Protein AF-A0A644ZKX1-F1 (afdb_monomer)

Secondary structure (DSSP, 8-state):
-TTHHHHHHHHHHHHHHTSTT--HHHHHHHHHHHTHHHHHTTGGGHHHHHHHHHHHHHHHT--HHHHHHHHHHHHHHHHHHHHSTTS---HHHHHHHHHHHHHHHHHHHHHHHHHHHHHHHHHHHHHHHHHTTSTTGGGSTTGGGSSSHHHHHHHHHHHHHHHHHHHHHHHHHHH---GGGGGGSHHHHHHHHHT---B-HHHHHHIIIIITTT--TT-PPPHHHHHHHHHHHHTT-SB-TTTTHHHHHHHHHHHHHH-TTHHHHHH---PPP---PPPP-GGG-TT-

Foldseek 3Di:
DVVCLLVVLVVVLVVLCPPPPDDPVNSVCCCVVQVSVQSVVVLSCVLVVLVVLLVLCVLLLPPPLSNVLSVVLNVLLQVQLVVHNNSGHDPVVSVVVSVVSCVVSVVVSVVLVVLVVLLVVLLVLLLLLLLLLAPCQCVDPPLVVDPHSVVVSVVSNQCSLVVNVVSQVVCCVPVVDHNLNSCVDPSNVSCLVSLQDFFFLVSVCLSVPQRVVQSHHPGGRDPVSSVVSNCCVVQQATTAQSNCSSVVSSLVVVCVVPNHCPCCVVPNDRDGDDGPHDHDDPVPRPRD

Structure (mmCIF, N/CA/C/O backbone):
data_AF-A0A644ZKX1-F1
#
_entry.id   AF-A0A644ZKX1-F1
#
loop_
_atom_site.group_PDB
_atom_site.id
_atom_site.type_symbol
_atom_site.label_atom_id
_atom_site.label_alt_id
_ato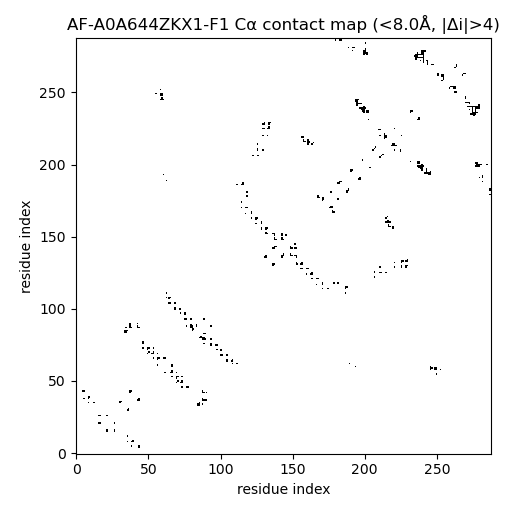m_site.label_comp_id
_atom_site.label_asym_id
_atom_site.label_entity_id
_atom_site.label_seq_id
_atom_site.pdbx_PDB_ins_code
_atom_site.Cartn_x
_atom_site.Cartn_y
_atom_site.Cartn_z
_atom_site.occupancy
_atom_site.B_iso_or_equiv
_atom_site.auth_seq_id
_atom_site.auth_comp_id
_atom_site.auth_asym_id
_atom_site.auth_atom_id
_atom_site.pdbx_PDB_model_num
ATOM 1 N N . MET A 1 1 ? 26.074 14.955 -20.996 1.00 44.84 1 MET A N 1
ATOM 2 C CA . MET A 1 1 ? 25.834 13.501 -21.090 1.00 44.84 1 MET A CA 1
ATOM 3 C C . MET A 1 1 ? 24.484 13.105 -21.693 1.00 44.84 1 MET A C 1
ATOM 5 O O . MET A 1 1 ? 24.501 12.260 -22.568 1.00 44.84 1 MET A O 1
ATOM 9 N N . LYS A 1 2 ? 23.317 13.672 -21.326 1.00 46.69 2 LYS A N 1
ATOM 10 C CA . LYS A 1 2 ? 22.022 13.255 -21.937 1.00 46.69 2 LYS A CA 1
ATOM 11 C C . LYS A 1 2 ? 21.790 13.731 -23.379 1.00 46.69 2 LYS A C 1
ATOM 13 O O . LYS A 1 2 ? 21.049 13.098 -24.117 1.00 46.69 2 LYS A O 1
ATOM 18 N N . THR A 1 3 ? 22.427 14.825 -23.783 1.00 52.50 3 THR A N 1
ATOM 19 C CA . THR A 1 3 ? 22.269 15.397 -25.127 1.00 52.50 3 THR A CA 1
ATOM 20 C C . THR A 1 3 ? 23.057 14.622 -26.186 1.00 52.50 3 THR A C 1
ATOM 22 O O . THR A 1 3 ? 22.621 14.555 -27.322 1.00 52.50 3 THR A O 1
ATOM 25 N N . GLU A 1 4 ? 24.169 13.976 -25.824 1.00 53.44 4 GLU A N 1
ATOM 26 C CA . GLU A 1 4 ? 25.073 13.304 -26.779 1.00 53.44 4 GLU A CA 1
ATOM 27 C C . GLU A 1 4 ? 24.433 12.093 -27.477 1.00 53.44 4 GLU A C 1
ATOM 29 O O . GLU A 1 4 ? 24.723 11.842 -28.643 1.00 53.44 4 GLU A O 1
ATOM 34 N N . TRP A 1 5 ? 23.513 11.393 -26.804 1.00 53.38 5 TRP A N 1
ATOM 35 C CA . TRP A 1 5 ? 22.793 10.231 -27.349 1.00 53.38 5 TRP A CA 1
ATOM 36 C C . TRP A 1 5 ? 21.754 10.606 -28.410 1.00 53.38 5 TRP A C 1
ATOM 38 O O . TRP A 1 5 ? 21.376 9.766 -29.216 1.00 53.38 5 TRP A O 1
ATOM 48 N N . LEU A 1 6 ? 21.303 11.863 -28.413 1.00 60.28 6 LEU A N 1
ATOM 49 C CA . LEU A 1 6 ? 20.431 12.417 -29.449 1.00 60.28 6 LEU A CA 1
ATOM 50 C C . LEU A 1 6 ? 21.247 13.176 -30.498 1.00 60.28 6 LEU A C 1
ATOM 52 O O . LEU A 1 6 ? 20.967 13.072 -31.684 1.00 60.28 6 LEU A O 1
ATOM 56 N N . VAL A 1 7 ? 22.281 13.905 -30.071 1.00 69.88 7 VAL A N 1
ATOM 57 C CA . VAL A 1 7 ? 23.109 14.747 -30.942 1.00 69.88 7 VAL A CA 1
ATOM 58 C C . VAL A 1 7 ? 23.897 13.910 -31.941 1.00 69.88 7 VAL A C 1
ATOM 60 O O . VAL A 1 7 ? 23.808 14.186 -33.129 1.00 69.88 7 VAL A O 1
ATOM 63 N N . LYS A 1 8 ? 24.591 12.852 -31.506 1.00 73.19 8 LYS A N 1
ATOM 64 C CA . LYS A 1 8 ? 25.435 12.060 -32.411 1.00 73.19 8 LYS A CA 1
ATOM 65 C C . LYS A 1 8 ? 24.635 11.374 -33.538 1.00 73.19 8 LYS A C 1
ATOM 67 O O . LYS A 1 8 ? 25.031 11.519 -34.691 1.00 73.19 8 LYS A O 1
ATOM 72 N N . PRO A 1 9 ? 23.499 10.692 -33.278 1.00 69.94 9 PRO A N 1
ATOM 73 C CA . PRO A 1 9 ? 22.676 10.148 -34.363 1.00 69.94 9 PRO A CA 1
ATOM 74 C C . PRO A 1 9 ? 22.129 11.221 -35.314 1.00 69.94 9 PRO A C 1
ATOM 76 O O . PRO A 1 9 ? 22.036 10.987 -36.517 1.00 69.94 9 PRO A O 1
ATOM 79 N N . ILE A 1 10 ? 21.791 12.408 -34.794 1.00 73.38 10 ILE A N 1
ATOM 80 C CA . ILE A 1 10 ? 21.343 13.546 -35.611 1.00 73.38 10 ILE A CA 1
ATOM 81 C C . ILE A 1 10 ? 22.492 14.073 -36.486 1.00 73.38 10 ILE A C 1
ATOM 83 O O . ILE A 1 10 ? 22.286 14.327 -37.669 1.00 73.38 10 ILE A O 1
ATOM 87 N N . GLU A 1 11 ? 23.703 14.198 -35.945 1.00 80.00 11 GLU A N 1
ATOM 88 C CA . GLU A 1 11 ? 24.899 14.613 -36.689 1.00 80.00 11 GLU A CA 1
ATOM 89 C C . GLU A 1 11 ? 25.263 13.611 -37.794 1.00 80.00 11 GLU A C 1
ATOM 91 O O . GLU A 1 11 ? 25.539 14.015 -38.922 1.00 80.00 11 GLU A O 1
ATOM 96 N N . GLU A 1 12 ? 25.194 12.306 -37.513 1.00 77.50 12 GLU A N 1
ATOM 97 C CA . GLU A 1 12 ? 25.421 11.249 -38.509 1.00 77.50 12 GLU A CA 1
ATOM 98 C C . GLU A 1 12 ? 24.385 11.291 -39.649 1.00 77.50 12 GLU A C 1
ATOM 100 O O . GLU A 1 12 ? 24.717 11.016 -40.804 1.00 77.50 12 GLU A O 1
ATOM 105 N N . LEU A 1 13 ? 23.139 11.678 -39.356 1.00 75.56 13 LEU A N 1
ATOM 106 C CA . LEU A 1 13 ? 22.084 11.858 -40.357 1.00 75.56 13 LEU A CA 1
ATOM 107 C C . LEU A 1 13 ? 22.258 13.117 -41.201 1.00 75.56 13 LEU A C 1
ATOM 109 O O . LEU A 1 13 ? 22.012 13.072 -42.407 1.00 75.56 13 LEU A O 1
ATOM 113 N N . ILE A 1 14 ? 22.680 14.222 -40.584 1.00 81.88 14 ILE A N 1
ATOM 114 C CA . ILE A 1 14 ? 23.010 15.458 -41.301 1.00 81.88 14 ILE A CA 1
ATOM 115 C C . ILE A 1 14 ? 24.163 15.179 -42.268 1.00 81.88 14 ILE A C 1
ATOM 117 O O . ILE A 1 14 ? 24.023 15.434 -43.462 1.00 81.88 14 ILE A O 1
ATOM 121 N N . ALA A 1 15 ? 25.239 14.548 -41.789 1.00 85.88 15 ALA A N 1
ATOM 122 C CA . ALA A 1 15 ? 26.380 14.177 -42.620 1.00 85.88 15 ALA A CA 1
ATOM 123 C C . ALA A 1 15 ? 25.978 13.255 -43.784 1.00 85.88 15 ALA A C 1
ATOM 125 O O . ALA A 1 15 ? 26.419 13.458 -44.914 1.00 85.88 15 ALA A O 1
ATOM 126 N N . LEU A 1 16 ? 25.092 12.280 -43.538 1.00 84.31 16 LEU A N 1
ATOM 127 C CA . LEU A 1 16 ? 24.548 11.418 -44.590 1.00 84.31 16 LEU A CA 1
ATOM 128 C C . LEU A 1 16 ? 23.745 12.220 -45.631 1.00 84.31 16 LEU A C 1
ATOM 130 O O . LEU A 1 16 ? 23.841 11.953 -46.827 1.00 84.31 16 LEU A O 1
ATOM 134 N N . GLY A 1 17 ? 22.945 13.195 -45.196 1.00 82.06 17 GLY A N 1
ATOM 135 C CA . GLY A 1 17 ? 22.161 14.058 -46.084 1.00 82.06 17 GLY A CA 1
ATOM 136 C C . GLY A 1 17 ? 23.017 14.991 -46.948 1.00 82.06 17 GLY A C 1
ATOM 137 O O . GLY A 1 17 ? 22.601 15.353 -48.048 1.00 82.06 17 GLY A O 1
ATOM 138 N N . GLU A 1 18 ? 24.212 15.341 -46.472 1.00 88.81 18 GLU A N 1
ATOM 139 C CA . GLU A 1 18 ? 25.176 16.215 -47.150 1.00 88.81 18 GLU A CA 1
ATOM 140 C C . GLU A 1 18 ? 26.094 15.474 -48.142 1.00 88.81 18 GLU A C 1
ATOM 142 O O . GLU A 1 18 ? 26.843 16.115 -48.885 1.00 88.81 18 GLU A O 1
ATOM 147 N N . GLU A 1 19 ? 26.033 14.136 -48.211 1.00 90.56 19 GLU A N 1
ATOM 148 C CA . GLU A 1 19 ? 26.846 13.360 -49.152 1.00 90.56 19 GLU A CA 1
ATOM 149 C C . GLU A 1 19 ? 26.573 13.767 -50.622 1.00 90.56 19 GLU A C 1
ATOM 151 O O . GLU A 1 19 ? 25.419 13.798 -51.072 1.00 90.56 19 GLU A O 1
ATOM 156 N N . PRO A 1 20 ? 27.616 14.027 -51.437 1.00 86.44 20 PRO A N 1
ATOM 157 C CA . PRO A 1 20 ? 27.443 14.391 -52.840 1.00 86.44 20 PRO A CA 1
ATOM 158 C C . PRO A 1 20 ? 26.654 13.338 -53.632 1.00 86.44 20 PRO A C 1
ATOM 160 O O . PRO A 1 20 ? 27.016 12.162 -53.688 1.00 86.44 20 PRO A O 1
ATOM 163 N N . GLY A 1 21 ? 25.575 13.769 -54.290 1.00 86.88 21 GLY A N 1
ATOM 164 C CA . GLY A 1 21 ? 24.698 12.878 -55.058 1.00 86.88 21 GLY A CA 1
ATOM 165 C C . GLY A 1 21 ? 23.686 12.098 -54.209 1.00 86.88 21 GLY A C 1
ATOM 166 O O . GLY A 1 21 ? 23.063 11.154 -54.713 1.00 86.88 21 GLY A O 1
ATOM 167 N N . MET A 1 22 ? 23.503 12.472 -52.939 1.00 89.81 22 MET A N 1
ATOM 168 C CA . MET A 1 22 ? 22.408 11.974 -52.117 1.00 89.81 22 MET A CA 1
ATOM 169 C C . MET A 1 22 ? 21.063 12.477 -52.662 1.00 89.81 22 MET A C 1
ATOM 171 O O . MET A 1 22 ? 20.866 13.662 -52.919 1.00 89.81 22 MET A O 1
ATOM 175 N N . THR A 1 23 ? 20.124 11.554 -52.869 1.00 89.44 23 THR A N 1
ATOM 176 C CA . THR A 1 23 ? 18.742 11.860 -53.276 1.00 89.44 23 THR A CA 1
ATOM 177 C C . THR A 1 23 ? 17.798 11.428 -52.170 1.00 89.44 23 THR A C 1
ATOM 179 O O . THR A 1 23 ? 18.109 10.484 -51.448 1.00 89.44 23 THR A O 1
ATOM 182 N N . LEU A 1 24 ? 16.625 12.054 -52.053 1.00 83.94 24 LEU A N 1
ATOM 183 C CA . LEU A 1 24 ? 15.666 11.712 -50.997 1.00 83.94 24 LEU A CA 1
ATOM 184 C C . LEU A 1 24 ? 15.316 10.205 -50.948 1.00 83.94 24 LEU A C 1
ATOM 186 O O . LEU A 1 24 ? 15.386 9.637 -49.861 1.00 83.94 24 LEU A O 1
ATOM 190 N N . PRO A 1 25 ? 15.034 9.501 -52.066 1.00 88.88 25 PRO A N 1
ATOM 191 C CA . PRO A 1 25 ? 14.776 8.060 -52.015 1.00 88.88 25 PRO A CA 1
ATOM 192 C C . PRO A 1 25 ? 15.980 7.241 -51.537 1.00 88.88 25 PRO A C 1
ATOM 194 O O . PRO A 1 25 ? 15.812 6.284 -50.788 1.00 88.88 25 PRO A O 1
ATOM 197 N N . ARG A 1 26 ? 17.203 7.617 -51.938 1.00 85.94 26 ARG A N 1
ATOM 198 C CA . ARG A 1 26 ? 18.437 6.947 -51.500 1.00 85.94 26 ARG A CA 1
ATOM 199 C C . ARG A 1 26 ? 18.724 7.220 -50.024 1.00 85.94 26 ARG A C 1
ATOM 201 O O . ARG A 1 26 ? 19.098 6.298 -49.312 1.00 85.94 26 ARG A O 1
ATOM 208 N N . PHE A 1 27 ? 18.493 8.448 -49.574 1.00 84.88 27 PHE A N 1
ATOM 209 C CA . PHE A 1 27 ? 18.623 8.872 -48.185 1.00 84.88 27 PHE A CA 1
ATOM 210 C C . PHE A 1 27 ? 17.659 8.103 -47.281 1.00 84.88 27 PHE A C 1
ATOM 212 O O . PHE A 1 27 ? 18.094 7.495 -46.311 1.00 84.88 27 PHE A O 1
ATOM 219 N N . LEU A 1 28 ? 16.371 8.052 -47.637 1.00 83.56 28 LEU A N 1
ATOM 220 C CA . LEU A 1 28 ? 15.358 7.301 -46.890 1.00 83.56 28 LEU A CA 1
ATOM 221 C C . LEU A 1 28 ? 15.644 5.798 -46.901 1.00 83.56 28 LEU A C 1
ATOM 223 O O . LEU A 1 28 ? 15.563 5.157 -45.859 1.00 83.56 28 LEU A O 1
ATOM 227 N N . ARG A 1 29 ? 16.035 5.235 -48.052 1.00 82.69 29 ARG A N 1
ATOM 228 C CA . ARG A 1 29 ? 16.406 3.820 -48.143 1.00 82.69 29 ARG A CA 1
ATOM 229 C C . ARG A 1 29 ? 17.583 3.499 -47.227 1.00 82.69 29 ARG A C 1
ATOM 231 O O . ARG A 1 29 ? 17.491 2.550 -46.467 1.00 82.69 29 ARG A O 1
ATOM 238 N N . ILE A 1 30 ? 18.651 4.300 -47.260 1.00 81.06 30 ILE A N 1
ATOM 239 C CA . ILE A 1 30 ? 19.821 4.096 -46.398 1.00 81.06 30 ILE A CA 1
ATOM 240 C C . ILE A 1 30 ? 19.442 4.265 -44.929 1.00 81.06 30 ILE A C 1
ATOM 242 O O . ILE A 1 30 ? 19.883 3.464 -44.117 1.00 81.06 30 ILE A O 1
ATOM 246 N N . GLN A 1 31 ? 18.616 5.254 -44.581 1.00 78.44 31 GLN A N 1
ATOM 247 C CA . GLN A 1 31 ? 18.139 5.419 -43.210 1.00 78.44 31 GLN A CA 1
ATOM 248 C C . GLN A 1 31 ? 17.379 4.196 -42.710 1.00 78.44 31 GLN A C 1
ATOM 250 O O . GLN A 1 31 ? 17.654 3.765 -41.601 1.00 78.44 31 GLN A O 1
ATOM 255 N N . ILE A 1 32 ? 16.491 3.625 -43.524 1.00 76.44 32 ILE A N 1
ATOM 256 C CA . ILE A 1 32 ? 15.683 2.448 -43.172 1.00 76.44 32 ILE A CA 1
ATOM 257 C C . ILE A 1 32 ? 16.533 1.171 -43.153 1.00 76.44 32 ILE A C 1
ATOM 259 O O . ILE A 1 32 ? 16.466 0.397 -42.206 1.00 76.44 32 ILE A O 1
ATOM 263 N N . GLU A 1 33 ? 17.352 0.943 -44.185 1.00 73.69 33 GLU A N 1
ATOM 264 C CA . GLU A 1 33 ? 18.240 -0.228 -44.291 1.00 73.69 33 GLU A CA 1
ATOM 265 C C . GLU A 1 33 ? 19.277 -0.249 -43.173 1.00 73.69 33 GLU A C 1
ATOM 267 O O . GLU A 1 33 ? 19.701 -1.315 -42.729 1.00 73.69 33 GLU A O 1
ATOM 272 N N . LYS A 1 34 ? 19.695 0.936 -42.728 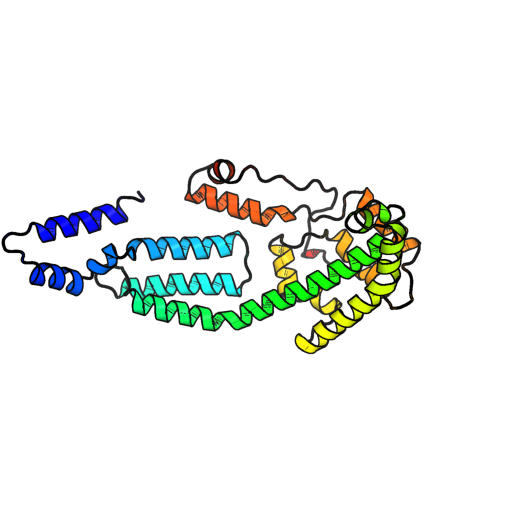1.00 68.81 34 LYS A N 1
ATOM 273 C CA . LYS A 1 34 ? 20.569 1.074 -41.578 1.00 68.81 34 LYS A CA 1
ATOM 274 C C . LYS A 1 34 ? 19.756 1.073 -40.278 1.00 68.81 34 LYS A C 1
ATOM 276 O O . LYS A 1 34 ? 20.215 0.488 -39.325 1.00 68.81 34 LYS A O 1
ATOM 281 N N . GLY A 1 35 ? 18.533 1.584 -40.208 1.00 63.56 35 GLY A N 1
ATOM 282 C CA . GLY A 1 35 ? 17.771 1.707 -38.953 1.00 63.56 35 GLY A CA 1
ATOM 283 C C . GLY A 1 35 ? 18.016 3.031 -38.216 1.00 63.56 35 GLY A C 1
ATOM 284 O O . GLY A 1 35 ? 17.710 3.164 -37.031 1.00 63.56 35 GLY A O 1
ATOM 285 N N . MET A 1 36 ? 18.577 4.028 -38.909 1.00 67.88 36 MET A N 1
ATOM 286 C CA . MET A 1 36 ? 18.794 5.385 -38.387 1.00 67.88 36 MET A CA 1
ATOM 287 C C . MET A 1 36 ? 17.470 6.144 -38.199 1.00 67.88 36 MET A C 1
ATOM 289 O O . MET A 1 36 ? 17.378 7.030 -37.350 1.00 67.88 36 MET A O 1
ATOM 293 N N . ASP A 1 37 ? 16.428 5.760 -38.941 1.00 69.31 37 ASP A N 1
ATOM 294 C CA . ASP A 1 37 ? 15.056 6.240 -38.754 1.00 69.31 37 ASP A CA 1
ATOM 295 C C . ASP A 1 37 ? 14.529 5.923 -37.342 1.00 69.31 37 ASP A C 1
ATOM 297 O O . ASP A 1 37 ? 13.837 6.740 -36.739 1.00 69.31 37 ASP A O 1
ATOM 301 N N . LYS A 1 38 ? 14.933 4.790 -36.752 1.00 65.19 38 LYS A N 1
ATOM 302 C CA . LYS A 1 38 ? 14.510 4.378 -35.400 1.00 65.19 38 LYS A CA 1
ATOM 303 C C . LYS A 1 38 ? 15.196 5.151 -34.284 1.00 65.19 38 LYS A C 1
ATOM 305 O O . LYS A 1 38 ? 14.565 5.461 -33.275 1.00 65.19 38 LYS A O 1
ATOM 310 N N . ALA A 1 39 ? 16.455 5.544 -34.469 1.00 61.31 39 ALA A N 1
ATOM 311 C CA . ALA A 1 39 ? 17.114 6.468 -33.546 1.00 61.31 39 ALA A CA 1
ATOM 312 C C . ALA A 1 39 ? 16.385 7.830 -33.496 1.00 61.31 39 ALA A C 1
ATOM 314 O O . ALA A 1 39 ? 16.265 8.425 -32.425 1.00 61.31 39 ALA A O 1
ATOM 315 N N . MET A 1 40 ? 15.829 8.276 -34.631 1.00 63.81 40 MET A N 1
ATOM 316 C CA . MET A 1 40 ? 15.058 9.521 -34.750 1.00 63.81 40 MET A CA 1
ATOM 317 C C . MET A 1 40 ? 13.637 9.452 -34.175 1.00 63.81 40 MET A C 1
ATOM 319 O O . MET A 1 40 ? 13.099 10.483 -33.779 1.00 63.81 40 MET A O 1
ATOM 323 N N . GLU A 1 41 ? 13.035 8.264 -34.072 1.00 65.81 41 GLU A N 1
ATOM 324 C CA . GLU A 1 41 ? 11.724 8.058 -33.425 1.00 65.81 41 GLU A CA 1
ATOM 325 C C . GLU A 1 41 ? 11.769 8.257 -31.894 1.00 65.81 41 GLU A C 1
ATOM 327 O O . GLU A 1 41 ? 10.740 8.197 -31.223 1.00 65.81 41 GLU A O 1
ATOM 332 N N . GLY A 1 42 ? 12.952 8.504 -31.318 1.00 61.91 42 GLY A N 1
ATOM 333 C CA . GLY A 1 42 ? 13.152 8.583 -29.871 1.00 61.91 42 GLY A CA 1
ATOM 334 C C . GLY A 1 42 ? 13.363 7.217 -29.216 1.00 61.91 42 GLY A C 1
ATOM 335 O O . GLY A 1 42 ? 13.521 7.138 -27.998 1.00 61.91 42 GLY A O 1
ATOM 336 N N . SER A 1 43 ? 13.453 6.137 -29.997 1.00 64.25 43 SER A N 1
ATOM 337 C CA . SER A 1 43 ? 13.699 4.784 -29.480 1.00 64.25 43 SER A CA 1
ATOM 338 C C . SER A 1 43 ? 15.043 4.660 -28.747 1.00 64.25 43 SER A C 1
ATOM 340 O O . SER A 1 43 ? 15.183 3.831 -27.850 1.00 64.25 43 SER A O 1
ATOM 342 N N . ALA A 1 44 ? 15.996 5.559 -29.022 1.00 62.03 44 ALA A N 1
ATOM 343 C CA . ALA A 1 44 ? 17.259 5.667 -28.290 1.00 62.03 44 ALA A CA 1
ATOM 344 C C . ALA A 1 44 ? 17.088 6.019 -26.793 1.00 62.03 44 ALA A C 1
ATOM 346 O O . ALA A 1 44 ? 17.923 5.629 -25.981 1.00 62.03 44 ALA A O 1
ATOM 347 N N . VAL A 1 45 ? 16.007 6.713 -26.400 1.00 71.69 45 VAL A N 1
ATOM 348 C CA . VAL A 1 45 ? 15.719 7.050 -24.986 1.00 71.69 45 VAL A CA 1
ATOM 349 C C . VAL A 1 45 ? 14.724 6.089 -24.323 1.00 71.69 45 VAL A C 1
ATOM 351 O O . VAL A 1 45 ? 14.440 6.204 -23.126 1.00 71.69 45 VAL A O 1
ATOM 354 N N . VAL A 1 46 ? 14.193 5.121 -25.077 1.00 82.06 46 VAL A N 1
ATOM 355 C CA . VAL A 1 46 ? 13.225 4.139 -24.563 1.00 82.06 46 VAL A CA 1
ATOM 356 C C . VAL A 1 46 ? 13.879 3.222 -23.538 1.00 82.06 46 VAL A C 1
ATOM 358 O O . VAL A 1 46 ? 13.279 2.982 -22.492 1.00 82.06 46 VAL A O 1
ATOM 361 N N . ARG A 1 47 ? 15.130 2.796 -23.759 1.00 87.69 47 ARG A N 1
ATOM 362 C CA . ARG A 1 47 ? 15.879 2.005 -22.772 1.00 87.69 47 ARG A CA 1
ATOM 363 C C . ARG A 1 47 ? 15.970 2.712 -21.423 1.00 87.69 47 ARG A C 1
ATOM 365 O O . ARG A 1 47 ? 15.642 2.128 -20.397 1.00 87.69 47 ARG A O 1
ATOM 372 N N . ASP A 1 48 ? 16.380 3.979 -21.434 1.00 86.12 48 ASP A N 1
ATOM 373 C CA . ASP A 1 48 ? 16.510 4.802 -20.228 1.00 86.12 48 ASP A CA 1
ATOM 374 C C . ASP A 1 48 ? 15.173 4.980 -19.505 1.00 86.12 48 ASP A C 1
ATOM 376 O O . ASP A 1 48 ? 15.140 5.054 -18.276 1.00 86.12 48 ASP A O 1
ATOM 380 N N . SER A 1 49 ? 14.078 5.043 -20.263 1.00 88.62 49 SER A N 1
ATOM 381 C CA . SER A 1 49 ? 12.721 5.136 -19.724 1.00 88.62 49 SER A CA 1
ATOM 382 C C . SER A 1 49 ? 12.271 3.819 -19.087 1.00 88.62 49 SER A C 1
ATOM 384 O O . SER A 1 49 ? 11.688 3.840 -18.005 1.00 88.62 49 SER A O 1
ATOM 386 N N . LEU A 1 50 ? 12.578 2.677 -19.712 1.00 93.50 50 LEU A N 1
ATOM 387 C CA . LEU A 1 50 ? 12.309 1.344 -19.165 1.00 93.50 50 LEU A CA 1
ATOM 388 C C . LEU A 1 50 ? 13.144 1.071 -17.910 1.00 93.50 50 LEU A C 1
ATOM 390 O O . LEU A 1 50 ? 12.604 0.613 -16.908 1.00 93.50 50 LEU A O 1
ATOM 394 N N . ASP A 1 51 ? 14.430 1.427 -17.924 1.00 94.50 51 ASP A N 1
ATOM 395 C CA . ASP A 1 51 ? 15.287 1.356 -16.740 1.00 94.50 51 ASP A CA 1
ATOM 396 C C . ASP A 1 51 ? 14.751 2.257 -15.625 1.00 94.50 51 ASP A C 1
ATOM 398 O O . ASP A 1 51 ? 14.590 1.810 -14.493 1.00 94.50 51 ASP A O 1
ATOM 402 N N . PHE A 1 52 ? 14.383 3.503 -15.934 1.00 92.50 52 PHE A N 1
ATOM 403 C CA . PHE A 1 52 ? 13.766 4.381 -14.944 1.00 92.50 52 PHE A CA 1
ATOM 404 C C . PHE A 1 52 ? 12.467 3.792 -14.372 1.00 92.50 52 PHE A C 1
ATOM 406 O O . PHE A 1 52 ? 12.268 3.853 -13.160 1.00 92.50 52 PHE A O 1
ATOM 413 N N . SER A 1 53 ? 11.610 3.196 -15.211 1.00 95.44 53 SER A N 1
ATOM 414 C CA . SER A 1 53 ? 10.386 2.511 -14.772 1.00 95.44 53 SER A CA 1
ATOM 415 C C . SER A 1 53 ? 10.702 1.357 -13.821 1.00 95.44 53 SER A C 1
ATOM 417 O O . SER A 1 53 ? 10.160 1.309 -12.716 1.00 95.44 53 SER A O 1
ATOM 419 N N . TYR A 1 54 ? 11.622 0.467 -14.200 1.00 97.81 54 TYR A N 1
ATOM 420 C CA . TYR A 1 54 ? 12.037 -0.666 -13.374 1.00 97.81 54 TYR A CA 1
ATOM 421 C C . TYR A 1 54 ? 12.594 -0.209 -12.021 1.00 97.81 54 TYR A C 1
ATOM 423 O O . TYR A 1 54 ? 12.134 -0.659 -10.971 1.00 97.81 54 TYR A O 1
ATOM 431 N N . GLN A 1 55 ? 13.525 0.744 -12.030 1.00 96.81 55 GLN A N 1
ATOM 432 C CA . GLN A 1 55 ? 14.128 1.270 -10.808 1.00 96.81 55 GLN A CA 1
ATOM 433 C C . GLN A 1 55 ? 13.104 1.991 -9.922 1.00 96.81 55 GLN A C 1
ATOM 435 O O . GLN A 1 55 ? 13.160 1.881 -8.699 1.00 96.81 55 GLN A O 1
ATOM 440 N N . ASN A 1 56 ? 12.134 2.691 -10.516 1.00 94.75 56 ASN A N 1
ATOM 441 C CA . ASN A 1 56 ? 11.025 3.290 -9.779 1.00 94.75 56 ASN A CA 1
ATOM 442 C C . ASN A 1 56 ? 10.201 2.233 -9.035 1.00 94.75 56 ASN A C 1
ATOM 444 O O . ASN A 1 56 ? 9.998 2.362 -7.828 1.00 94.75 56 ASN A O 1
ATOM 448 N N . HIS A 1 57 ? 9.791 1.165 -9.722 1.00 97.00 57 HIS A N 1
ATOM 449 C CA . HIS A 1 57 ? 9.043 0.069 -9.101 1.00 97.00 57 HIS A CA 1
ATOM 450 C C . HIS A 1 57 ? 9.859 -0.621 -8.001 1.00 97.00 57 HIS A C 1
ATOM 452 O O . HIS A 1 57 ? 9.336 -0.878 -6.915 1.00 97.00 57 HIS A O 1
ATOM 458 N N . LEU A 1 58 ? 11.152 -0.853 -8.245 1.00 96.69 58 LEU A N 1
ATOM 459 C CA . LEU A 1 58 ? 12.062 -1.481 -7.292 1.00 96.69 58 LEU A CA 1
ATOM 460 C C . LEU A 1 58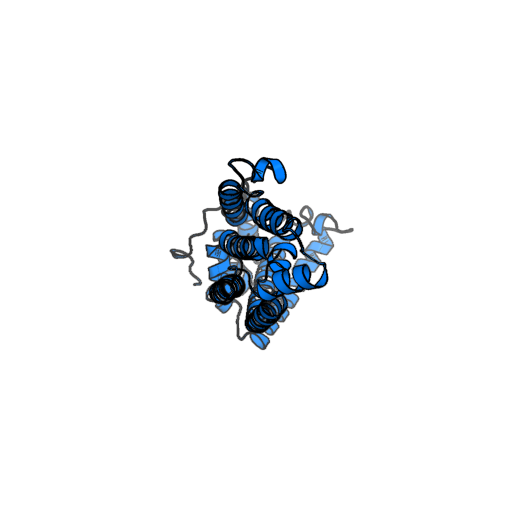 ? 12.250 -0.641 -6.019 1.00 96.69 58 LEU A C 1
ATOM 462 O O . LEU A 1 58 ? 12.103 -1.159 -4.915 1.00 96.69 58 LEU A O 1
ATOM 466 N N . HIS A 1 59 ? 12.557 0.653 -6.149 1.00 95.94 59 HIS A N 1
ATOM 467 C CA . HIS A 1 59 ? 12.883 1.507 -5.001 1.00 95.94 59 HIS A CA 1
ATOM 468 C C . HIS A 1 59 ? 11.664 1.933 -4.190 1.00 95.94 59 HIS A C 1
ATOM 470 O O . HIS A 1 59 ? 11.750 2.026 -2.960 1.00 95.94 59 HIS A O 1
ATOM 476 N N . LEU A 1 60 ? 10.525 2.151 -4.850 1.00 94.75 60 LEU A N 1
ATOM 477 C CA . LEU A 1 60 ? 9.269 2.336 -4.136 1.00 94.75 60 LEU A CA 1
ATOM 478 C C . LEU A 1 60 ? 8.828 1.018 -3.482 1.00 94.75 60 LEU A C 1
ATOM 480 O O . LEU A 1 60 ? 8.214 1.056 -2.424 1.00 94.75 60 LEU A O 1
ATOM 484 N N . GLY A 1 61 ? 9.214 -0.147 -4.000 1.00 95.19 61 GLY A N 1
ATOM 485 C CA . GLY A 1 61 ? 8.833 -1.439 -3.423 1.00 95.19 61 GLY A CA 1
ATOM 486 C C . GLY A 1 61 ? 7.430 -1.866 -3.850 1.00 95.19 61 GLY A C 1
ATOM 487 O O . GLY A 1 61 ? 6.665 -2.385 -3.037 1.00 95.19 61 GLY A O 1
ATOM 488 N N . TYR A 1 62 ? 7.093 -1.626 -5.122 1.00 96.12 62 TYR A N 1
ATOM 489 C CA . TYR A 1 62 ? 5.868 -2.124 -5.759 1.00 96.12 62 TYR A CA 1
ATOM 490 C C . TYR A 1 62 ? 5.771 -3.646 -5.602 1.00 96.12 62 TYR A C 1
ATOM 492 O O . TYR A 1 62 ? 6.737 -4.297 -5.201 1.00 96.12 62 TYR A O 1
ATOM 500 N N . ASN A 1 63 ? 4.613 -4.242 -5.892 1.00 96.44 63 ASN A N 1
ATOM 501 C CA . ASN A 1 63 ? 4.483 -5.682 -5.693 1.00 96.44 63 ASN A CA 1
ATOM 502 C C . ASN A 1 63 ? 5.494 -6.475 -6.559 1.00 96.44 63 ASN A C 1
ATOM 504 O O . ASN A 1 63 ? 5.931 -5.985 -7.610 1.00 96.44 63 ASN A O 1
ATOM 508 N N . PRO A 1 64 ? 5.882 -7.699 -6.146 1.00 97.81 64 PRO A N 1
ATOM 509 C CA . PRO A 1 64 ? 6.921 -8.466 -6.836 1.00 97.81 64 PRO A CA 1
ATOM 510 C C . PRO A 1 64 ? 6.630 -8.700 -8.323 1.00 97.81 64 PRO A C 1
ATOM 512 O O . PRO A 1 64 ? 7.549 -8.708 -9.139 1.00 97.81 64 PRO A O 1
ATOM 515 N N . HIS A 1 65 ? 5.353 -8.852 -8.683 1.00 98.44 65 HIS A N 1
ATOM 516 C CA . HIS A 1 65 ? 4.923 -9.080 -10.060 1.00 98.44 65 HIS A CA 1
ATOM 517 C C . HIS A 1 65 ? 5.119 -7.836 -10.933 1.00 98.44 65 HIS A C 1
ATOM 519 O O . HIS A 1 65 ? 5.592 -7.957 -12.058 1.00 98.44 65 HIS A O 1
ATOM 525 N N . GLN A 1 66 ? 4.837 -6.638 -10.414 1.00 98.25 66 GLN A N 1
ATOM 526 C CA . GLN A 1 66 ? 5.117 -5.378 -11.108 1.00 98.25 66 GLN A CA 1
ATOM 527 C C . GLN A 1 66 ? 6.621 -5.165 -11.308 1.00 98.25 66 GLN A C 1
ATOM 529 O O . GLN A 1 66 ? 7.043 -4.779 -12.396 1.00 98.25 66 GLN A O 1
ATOM 534 N N . ILE A 1 67 ? 7.437 -5.450 -10.288 1.00 98.31 67 ILE A N 1
ATOM 535 C CA . ILE A 1 67 ? 8.900 -5.331 -10.386 1.00 98.31 67 ILE A CA 1
ATOM 536 C C . ILE A 1 67 ? 9.440 -6.269 -11.473 1.00 98.31 67 ILE A C 1
ATOM 538 O O . ILE A 1 67 ? 10.200 -5.832 -12.339 1.00 98.31 67 ILE A O 1
ATOM 542 N N . GLU A 1 68 ? 9.023 -7.537 -11.463 1.00 98.56 68 GLU A N 1
ATOM 543 C CA . GLU A 1 68 ? 9.471 -8.521 -12.453 1.00 98.56 68 GLU A CA 1
ATOM 544 C C . GLU A 1 68 ? 8.966 -8.190 -13.865 1.00 98.56 68 GLU A C 1
ATOM 546 O O . GLU A 1 68 ? 9.712 -8.324 -14.834 1.00 98.56 68 GLU A O 1
ATOM 551 N N . ARG A 1 69 ? 7.738 -7.677 -14.000 1.00 98.56 69 ARG A N 1
ATOM 552 C CA . ARG A 1 69 ? 7.193 -7.210 -15.281 1.00 98.56 69 ARG A CA 1
ATOM 553 C C . ARG A 1 69 ? 8.064 -6.118 -15.900 1.00 98.56 69 ARG A C 1
ATOM 555 O O . ARG A 1 69 ? 8.443 -6.221 -17.066 1.00 98.56 69 ARG A O 1
ATOM 562 N N . GLU A 1 70 ? 8.403 -5.080 -15.136 1.00 98.38 70 GLU A N 1
ATOM 563 C CA . GLU A 1 70 ? 9.234 -3.979 -15.642 1.00 98.38 70 GLU A CA 1
ATOM 564 C C . GLU A 1 70 ? 10.664 -4.430 -15.952 1.00 98.38 70 GLU A C 1
ATOM 566 O O . GLU A 1 70 ? 11.235 -4.025 -16.966 1.00 98.38 70 GLU A O 1
ATOM 571 N N . LYS A 1 71 ? 11.216 -5.335 -15.137 1.00 98.50 71 LYS A N 1
ATOM 572 C CA . LYS A 1 71 ? 12.508 -5.966 -15.408 1.00 98.50 71 LYS A CA 1
ATOM 573 C C . LYS A 1 71 ? 12.494 -6.727 -16.736 1.00 98.50 71 LYS A C 1
ATOM 575 O O . LYS A 1 71 ? 13.364 -6.496 -17.573 1.00 98.50 71 LYS A O 1
ATOM 580 N N . ARG A 1 72 ? 11.481 -7.565 -16.980 1.00 98.50 72 ARG A N 1
ATOM 581 C CA . ARG A 1 72 ? 11.364 -8.337 -18.228 1.00 98.50 72 ARG A CA 1
ATOM 582 C C . ARG A 1 72 ? 11.176 -7.453 -19.453 1.00 98.50 72 ARG A C 1
ATOM 584 O O . ARG A 1 72 ? 11.690 -7.789 -20.515 1.00 98.50 72 ARG A O 1
ATOM 591 N N . LYS A 1 73 ? 10.497 -6.309 -19.331 1.00 97.81 73 LYS A N 1
ATOM 592 C CA . LYS A 1 73 ? 10.422 -5.327 -20.426 1.00 97.81 73 LYS A CA 1
ATOM 593 C C . LYS A 1 73 ? 11.792 -4.737 -20.761 1.00 97.81 73 LYS A C 1
ATOM 595 O O . LYS A 1 73 ? 12.116 -4.609 -21.939 1.00 97.81 73 LYS A O 1
ATOM 600 N N . LEU A 1 74 ? 12.591 -4.396 -19.748 1.00 96.69 74 LEU A N 1
ATOM 601 C CA . LEU A 1 74 ? 13.953 -3.896 -19.944 1.00 96.69 74 LEU A CA 1
ATOM 602 C C . LEU A 1 74 ? 14.862 -4.965 -20.574 1.00 96.69 74 LEU A C 1
ATOM 604 O O . LEU A 1 74 ? 15.557 -4.682 -21.544 1.00 96.69 74 LEU A O 1
ATOM 608 N N . GLU A 1 75 ? 14.808 -6.203 -20.084 1.00 96.81 75 GLU A N 1
ATOM 609 C CA . GLU A 1 75 ? 15.567 -7.328 -20.651 1.00 96.81 75 GLU A CA 1
ATOM 610 C C . GLU A 1 75 ? 15.142 -7.650 -22.091 1.00 96.81 75 GLU A C 1
ATOM 612 O O . GLU A 1 75 ? 15.977 -7.978 -22.938 1.00 96.81 75 GLU A O 1
ATOM 617 N N . TYR A 1 76 ? 13.847 -7.527 -22.393 1.00 96.25 76 TYR A N 1
ATOM 618 C CA . TYR A 1 76 ? 13.330 -7.715 -23.743 1.00 96.25 76 TYR A CA 1
ATOM 619 C C . TYR A 1 76 ? 13.829 -6.624 -24.695 1.00 96.25 76 TYR A C 1
ATOM 621 O O . TYR A 1 76 ? 14.264 -6.939 -25.803 1.00 96.25 76 TYR A O 1
ATOM 629 N N . PHE A 1 77 ? 13.858 -5.364 -24.244 1.00 93.62 77 PHE A N 1
ATOM 630 C CA . PHE A 1 77 ? 14.520 -4.289 -24.982 1.00 93.62 77 PHE A CA 1
ATOM 631 C C . PHE A 1 77 ? 15.985 -4.638 -25.259 1.00 93.62 77 PHE A C 1
ATOM 633 O O . PHE A 1 77 ? 16.408 -4.589 -26.411 1.00 93.62 77 PHE A O 1
ATOM 640 N N . ASP A 1 78 ? 16.747 -5.014 -24.227 1.00 93.19 78 ASP A N 1
ATOM 641 C CA . ASP A 1 78 ? 18.182 -5.307 -24.349 1.00 93.19 78 ASP A CA 1
ATOM 642 C C . ASP A 1 78 ? 18.448 -6.495 -25.293 1.00 93.19 78 ASP A C 1
ATOM 644 O O . ASP A 1 78 ? 19.433 -6.498 -26.034 1.00 93.19 78 ASP A O 1
ATOM 648 N N . THR A 1 79 ? 17.538 -7.472 -25.329 1.00 94.56 79 THR A N 1
ATOM 649 C CA . THR A 1 79 ? 17.593 -8.609 -26.259 1.00 94.56 79 THR A CA 1
ATOM 650 C C . THR A 1 79 ? 17.393 -8.159 -27.705 1.00 94.56 79 THR A C 1
ATOM 652 O O . THR A 1 79 ? 18.246 -8.431 -28.545 1.00 94.56 79 THR A O 1
ATOM 655 N N . LEU A 1 80 ? 16.316 -7.421 -27.997 1.00 91.31 80 LEU A N 1
ATOM 656 C CA . LEU A 1 80 ? 16.051 -6.923 -29.352 1.00 91.31 80 LEU A CA 1
ATOM 657 C C . LEU A 1 80 ? 17.128 -5.941 -29.830 1.00 91.31 80 LEU A C 1
ATOM 659 O O . LEU A 1 80 ? 17.485 -5.921 -31.005 1.00 91.31 80 LEU A O 1
ATOM 663 N N . ALA A 1 81 ? 17.658 -5.127 -28.917 1.00 87.31 81 ALA A N 1
ATOM 664 C CA . ALA A 1 81 ? 18.704 -4.160 -29.212 1.00 87.31 81 ALA A CA 1
ATOM 665 C C . ALA A 1 81 ? 19.987 -4.856 -29.679 1.00 87.31 81 ALA A C 1
ATOM 667 O O . ALA A 1 81 ? 20.626 -4.388 -30.616 1.00 87.31 81 ALA A O 1
ATOM 668 N N . LYS A 1 82 ? 20.352 -5.986 -29.061 1.00 88.31 82 LYS A N 1
ATOM 669 C CA . LYS A 1 82 ? 21.565 -6.742 -29.402 1.00 88.31 82 LYS A CA 1
ATOM 670 C C . LYS A 1 82 ? 21.563 -7.265 -30.840 1.00 88.31 82 LYS A C 1
ATOM 672 O O . LYS A 1 82 ? 22.620 -7.301 -31.467 1.00 88.31 82 LYS A O 1
ATOM 677 N N . ASP A 1 83 ? 20.396 -7.657 -31.338 1.00 84.56 83 ASP A N 1
ATOM 678 C CA . ASP A 1 83 ? 20.236 -8.209 -32.686 1.00 84.56 83 ASP A CA 1
ATOM 679 C C . ASP A 1 83 ? 19.985 -7.112 -33.740 1.00 84.56 83 ASP A C 1
ATOM 681 O O . ASP A 1 83 ? 20.056 -7.363 -34.945 1.00 84.56 83 ASP A O 1
ATOM 685 N N . ALA A 1 84 ? 19.733 -5.874 -33.302 1.00 80.94 84 ALA A N 1
ATOM 686 C CA . ALA A 1 84 ? 19.528 -4.725 -34.169 1.00 80.94 84 ALA A CA 1
ATOM 687 C C . ALA A 1 84 ? 20.856 -4.090 -34.613 1.00 80.94 84 ALA A C 1
ATOM 689 O O . ALA A 1 84 ? 21.777 -3.888 -33.824 1.00 80.94 84 ALA A O 1
ATOM 690 N N . VAL A 1 85 ? 20.917 -3.659 -35.877 1.00 73.75 85 VAL A N 1
ATOM 691 C CA . VAL A 1 85 ? 22.128 -3.089 -36.504 1.00 73.75 85 VAL A CA 1
ATOM 692 C C . VAL A 1 85 ? 22.682 -1.869 -35.743 1.00 73.75 85 VAL A C 1
ATOM 694 O O . VAL A 1 85 ? 23.892 -1.659 -35.725 1.00 73.75 85 VAL A O 1
ATOM 697 N N . PHE A 1 86 ? 21.820 -1.086 -35.085 1.00 68.38 86 PHE A N 1
ATOM 698 C CA . PHE A 1 86 ? 22.189 0.149 -34.372 1.00 68.38 86 PHE A CA 1
ATOM 699 C C . PHE A 1 86 ? 21.999 0.066 -32.856 1.00 68.38 86 PHE A C 1
ATOM 701 O O . PHE A 1 86 ? 22.041 1.091 -32.177 1.00 68.38 86 PHE A O 1
ATOM 708 N N . GLY A 1 87 ? 21.760 -1.124 -32.299 1.00 71.19 87 GLY A N 1
ATOM 709 C CA . GLY A 1 87 ? 21.477 -1.233 -30.867 1.00 71.19 87 GLY A CA 1
ATOM 710 C C . GLY A 1 87 ? 20.111 -0.665 -30.464 1.00 71.19 87 GLY A C 1
ATOM 711 O O . GLY A 1 87 ? 19.877 -0.418 -29.284 1.00 71.19 87 GLY A O 1
ATOM 712 N N . VAL A 1 88 ? 19.220 -0.417 -31.431 1.00 74.44 88 VAL A N 1
ATOM 713 C CA . VAL A 1 88 ? 17.875 0.126 -31.209 1.00 74.44 88 VAL A CA 1
ATOM 714 C C . VAL A 1 88 ? 16.848 -0.862 -31.769 1.00 74.44 88 VAL A C 1
ATOM 716 O O . VAL A 1 88 ? 16.867 -1.118 -32.975 1.00 74.44 88 VAL A O 1
ATOM 719 N N . PRO A 1 89 ? 15.958 -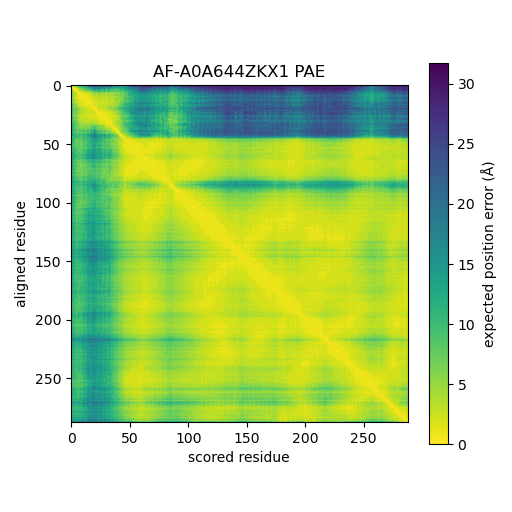1.418 -30.930 1.00 83.12 89 PRO A N 1
ATOM 720 C CA . PRO A 1 89 ? 14.916 -2.339 -31.367 1.00 83.12 89 PRO A CA 1
ATOM 721 C C . PRO A 1 89 ? 13.979 -1.740 -32.416 1.00 83.12 89 PRO A C 1
ATOM 723 O O . PRO A 1 89 ? 13.722 -0.534 -32.430 1.00 83.12 89 PRO A O 1
ATOM 726 N N . ASN A 1 90 ? 13.366 -2.608 -33.224 1.00 83.94 90 ASN A N 1
ATOM 727 C CA . ASN A 1 90 ? 12.187 -2.223 -33.985 1.00 83.94 90 ASN A CA 1
ATOM 728 C C . ASN A 1 90 ? 11.050 -1.832 -33.019 1.00 83.94 90 ASN A C 1
ATOM 730 O O . ASN A 1 90 ? 10.692 -2.597 -32.122 1.00 83.94 90 ASN A O 1
ATOM 734 N N . THR A 1 91 ? 10.480 -0.642 -33.216 1.00 82.06 91 THR A N 1
ATOM 735 C CA . THR A 1 91 ? 9.477 -0.056 -32.316 1.00 82.06 91 THR A CA 1
ATOM 736 C C . THR A 1 91 ? 8.208 -0.909 -32.198 1.00 82.06 91 THR A C 1
ATOM 738 O O . THR A 1 91 ? 7.690 -1.084 -31.093 1.00 82.06 91 THR A O 1
ATOM 741 N N . ASP A 1 92 ? 7.715 -1.470 -33.306 1.00 86.19 92 ASP A N 1
ATOM 742 C CA . ASP A 1 92 ? 6.503 -2.294 -33.301 1.00 86.19 92 ASP A CA 1
ATOM 743 C C . ASP A 1 92 ? 6.756 -3.646 -32.631 1.00 86.19 92 ASP A C 1
ATOM 745 O O . ASP A 1 92 ? 5.955 -4.081 -31.806 1.00 86.19 92 ASP A O 1
ATOM 749 N N . GLU A 1 93 ? 7.889 -4.288 -32.926 1.00 90.19 93 GLU A N 1
ATOM 750 C CA . GLU A 1 93 ? 8.276 -5.548 -32.283 1.00 90.19 93 GLU A CA 1
ATOM 751 C C . GLU A 1 93 ? 8.425 -5.382 -30.768 1.00 90.19 93 GLU A C 1
ATOM 753 O O . GLU A 1 93 ? 7.822 -6.136 -29.998 1.00 90.19 93 GLU A O 1
ATOM 758 N N . LEU A 1 94 ? 9.143 -4.338 -30.342 1.00 90.88 94 LEU A N 1
ATOM 759 C CA . LEU A 1 94 ? 9.284 -3.988 -28.934 1.00 90.88 94 LEU A CA 1
ATOM 760 C C . LEU A 1 94 ? 7.912 -3.795 -28.283 1.00 90.88 94 LEU A C 1
ATOM 762 O O . LEU A 1 94 ? 7.640 -4.404 -27.252 1.00 90.88 94 LEU A O 1
ATOM 766 N N . LYS A 1 95 ? 7.031 -2.998 -28.899 1.00 91.06 95 LYS A N 1
ATOM 767 C CA . LYS A 1 95 ? 5.678 -2.731 -28.394 1.00 91.06 95 LYS A CA 1
ATOM 768 C C . LYS A 1 95 ? 4.838 -4.001 -28.274 1.00 91.06 95 LYS A C 1
ATOM 770 O O . LYS A 1 95 ? 4.150 -4.194 -27.275 1.00 91.06 95 LYS A O 1
ATOM 775 N N . TYR A 1 96 ? 4.854 -4.871 -29.282 1.00 95.25 96 TYR A N 1
ATOM 776 C CA . TYR A 1 96 ? 4.091 -6.115 -29.224 1.00 95.25 96 TYR A CA 1
ATOM 777 C C . TYR A 1 96 ? 4.612 -7.051 -28.134 1.00 95.25 96 TYR A C 1
ATOM 779 O O . TYR A 1 96 ? 3.807 -7.672 -27.438 1.00 95.25 96 TYR A O 1
ATOM 787 N N . GLY A 1 97 ? 5.930 -7.148 -27.960 1.00 96.38 97 GLY A N 1
ATOM 788 C CA . GLY A 1 97 ? 6.509 -7.979 -26.911 1.00 96.38 97 GLY A CA 1
ATOM 789 C C . GLY A 1 97 ? 6.284 -7.420 -25.506 1.00 96.38 97 GLY A C 1
ATOM 790 O O . GLY A 1 97 ? 5.885 -8.179 -24.625 1.00 96.38 97 GLY A O 1
ATOM 791 N N . THR A 1 98 ? 6.422 -6.108 -25.290 1.00 96.00 98 THR A N 1
ATOM 792 C CA . THR A 1 98 ? 6.123 -5.504 -23.981 1.00 96.00 98 THR A CA 1
ATOM 793 C C . THR A 1 98 ? 4.643 -5.601 -23.620 1.00 96.00 98 THR A C 1
ATOM 795 O O . THR A 1 98 ? 4.343 -5.935 -22.479 1.00 96.00 98 THR A O 1
ATOM 798 N N . ASN A 1 99 ? 3.723 -5.439 -24.579 1.00 97.38 99 ASN A N 1
ATOM 799 C CA . ASN A 1 99 ? 2.292 -5.667 -24.342 1.00 97.38 99 ASN A CA 1
ATOM 800 C C . ASN A 1 99 ? 1.996 -7.119 -23.939 1.00 97.38 99 ASN A C 1
ATOM 802 O O . ASN A 1 99 ? 1.157 -7.368 -23.080 1.00 97.38 99 ASN A O 1
ATOM 806 N N . ARG A 1 100 ? 2.675 -8.100 -24.548 1.00 98.06 100 ARG A N 1
ATOM 807 C CA . ARG A 1 100 ? 2.529 -9.511 -24.150 1.00 98.06 100 ARG A CA 1
ATOM 808 C C . ARG A 1 100 ? 3.027 -9.753 -22.730 1.00 98.06 100 ARG A C 1
ATOM 810 O O . ARG A 1 100 ? 2.380 -10.495 -22.001 1.00 98.06 100 ARG A O 1
ATOM 817 N N . ILE A 1 101 ? 4.139 -9.120 -22.350 1.00 98.50 101 ILE A N 1
ATOM 818 C CA . ILE A 1 101 ? 4.644 -9.155 -20.973 1.00 98.50 101 ILE A CA 1
ATOM 819 C C . ILE A 1 101 ? 3.613 -8.529 -20.025 1.00 98.50 101 ILE A C 1
ATOM 821 O O . ILE A 1 101 ? 3.336 -9.108 -18.984 1.00 98.50 101 ILE A O 1
ATOM 825 N N . ASP A 1 102 ? 2.994 -7.402 -20.384 1.00 97.94 102 ASP A N 1
ATOM 826 C CA . ASP A 1 102 ? 1.920 -6.809 -19.576 1.00 97.94 102 ASP A CA 1
ATOM 827 C C . ASP A 1 102 ? 0.773 -7.796 -19.336 1.00 97.94 102 ASP A C 1
ATOM 829 O O . ASP A 1 102 ? 0.460 -8.110 -18.188 1.00 97.94 102 ASP A O 1
ATOM 833 N N . TYR A 1 103 ? 0.237 -8.389 -20.405 1.00 98.19 103 TYR A N 1
ATOM 834 C CA . TYR A 1 103 ? -0.854 -9.359 -20.298 1.00 98.19 103 TYR A CA 1
ATOM 835 C C . TYR A 1 103 ? -0.500 -10.606 -19.478 1.00 98.19 103 TYR A C 1
ATOM 837 O O . TYR A 1 103 ? -1.385 -11.200 -18.865 1.00 98.19 103 TYR A O 1
ATOM 845 N N . GLU A 1 104 ? 0.770 -11.019 -19.468 1.00 98.44 104 GLU A N 1
ATOM 846 C CA . GLU A 1 104 ? 1.237 -12.156 -18.672 1.00 98.44 104 GLU A CA 1
ATOM 847 C C . GLU A 1 104 ? 1.140 -11.876 -17.164 1.00 98.44 104 GLU A C 1
ATOM 849 O O . GLU A 1 104 ? 0.715 -12.744 -16.401 1.00 98.44 104 GLU A O 1
ATOM 854 N N . PHE A 1 105 ? 1.512 -10.668 -16.730 1.00 98.50 105 PHE A N 1
ATOM 855 C CA . PHE A 1 105 ? 1.572 -10.313 -15.309 1.00 98.50 105 PHE A CA 1
ATOM 856 C C . PHE A 1 105 ? 0.283 -9.691 -14.768 1.00 98.50 105 PHE A C 1
ATOM 858 O O . PHE A 1 105 ? 0.061 -9.751 -13.557 1.00 98.50 105 PHE A O 1
ATOM 865 N N . ASP A 1 106 ? -0.569 -9.125 -15.628 1.00 98.00 106 ASP A N 1
ATOM 866 C CA . ASP A 1 106 ? -1.803 -8.443 -15.225 1.00 98.00 106 ASP A CA 1
ATOM 867 C C . ASP A 1 106 ? -2.658 -9.255 -14.231 1.00 98.00 106 ASP A C 1
ATOM 869 O O . ASP A 1 106 ? -3.014 -8.699 -13.190 1.00 98.00 106 ASP A O 1
ATOM 873 N N . PRO A 1 107 ? -2.945 -10.558 -14.440 1.00 98.31 107 PRO A N 1
ATOM 874 C CA . PRO A 1 107 ? -3.760 -11.322 -13.494 1.00 98.31 107 PRO A CA 1
ATOM 875 C C . PRO A 1 107 ? -3.153 -11.397 -12.086 1.00 98.31 107 PRO A C 1
ATOM 877 O O . PRO A 1 107 ? -3.860 -11.184 -11.104 1.00 98.31 107 PRO A O 1
ATOM 880 N N . ALA A 1 108 ? -1.845 -11.650 -11.986 1.00 98.12 108 ALA A N 1
ATOM 881 C CA . ALA A 1 108 ? -1.154 -11.781 -10.703 1.00 98.12 108 ALA A CA 1
ATOM 882 C C . ALA A 1 108 ? -1.042 -10.436 -9.971 1.00 98.12 108 ALA A C 1
ATOM 884 O O . ALA A 1 108 ? -1.162 -10.379 -8.749 1.00 98.12 108 ALA A O 1
ATOM 885 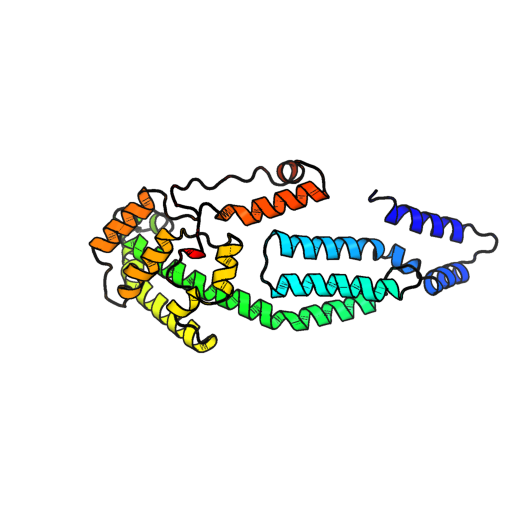N N . ILE A 1 109 ? -0.848 -9.343 -10.715 1.00 98.38 109 ILE A N 1
ATOM 886 C CA . ILE A 1 109 ? -0.844 -7.982 -10.165 1.00 98.38 109 ILE A CA 1
ATOM 887 C C . ILE A 1 109 ? -2.222 -7.644 -9.592 1.00 98.38 109 ILE A C 1
ATOM 889 O O . ILE A 1 109 ? -2.310 -7.198 -8.450 1.00 98.38 109 ILE A O 1
ATOM 893 N N . GLN A 1 110 ? -3.287 -7.896 -10.358 1.00 98.19 110 GLN A N 1
ATOM 894 C CA . GLN A 1 110 ? -4.657 -7.619 -9.929 1.00 98.19 110 GLN A CA 1
ATOM 895 C C . GLN A 1 110 ? -5.047 -8.451 -8.704 1.00 98.19 110 GLN A C 1
ATOM 897 O O . GLN A 1 110 ? -5.613 -7.913 -7.757 1.00 98.19 110 GLN A O 1
ATOM 902 N N . GLU A 1 111 ? -4.714 -9.743 -8.680 1.00 97.88 111 GLU A N 1
ATOM 903 C CA . GLU A 1 111 ? -4.973 -10.597 -7.517 1.00 97.88 111 GLU A CA 1
ATOM 904 C C . GLU A 1 111 ? -4.215 -10.111 -6.273 1.00 97.88 111 GLU A C 1
ATOM 906 O O . GLU A 1 111 ? -4.799 -10.013 -5.192 1.00 97.88 111 GLU A O 1
ATOM 911 N N . TRP A 1 112 ? -2.940 -9.742 -6.423 1.00 98.31 112 TRP A N 1
ATOM 912 C CA . TRP A 1 112 ? -2.120 -9.220 -5.330 1.00 98.31 112 TRP A CA 1
ATOM 913 C C . TRP A 1 112 ? -2.697 -7.931 -4.732 1.00 98.31 112 TRP A C 1
ATOM 915 O O . TRP A 1 112 ? -2.854 -7.824 -3.513 1.00 98.31 112 TRP A O 1
ATOM 925 N N . GLU A 1 113 ? -3.012 -6.949 -5.581 1.00 97.75 113 GLU A N 1
ATOM 926 C CA . GLU A 1 113 ? -3.586 -5.662 -5.170 1.00 97.75 113 GLU A CA 1
ATOM 927 C C . GLU A 1 113 ? -4.963 -5.843 -4.528 1.00 97.75 113 GLU A C 1
ATOM 929 O O . GLU A 1 113 ? -5.261 -5.240 -3.497 1.00 97.75 113 GLU A O 1
ATOM 934 N N . GLU A 1 114 ? -5.786 -6.728 -5.085 1.00 98.12 114 GLU A N 1
ATOM 935 C CA . GLU A 1 114 ? -7.108 -7.012 -4.551 1.00 98.12 114 GLU A CA 1
ATOM 936 C C . GLU A 1 114 ? -7.028 -7.658 -3.162 1.00 98.12 114 GLU A C 1
ATOM 938 O O . GLU A 1 114 ? -7.740 -7.232 -2.252 1.00 98.12 114 GLU A O 1
ATOM 943 N N . ILE A 1 115 ? -6.120 -8.615 -2.941 1.00 98.44 115 ILE A N 1
ATOM 944 C CA . ILE A 1 115 ? -5.893 -9.187 -1.606 1.00 98.44 115 ILE A CA 1
ATOM 945 C C . ILE A 1 115 ? -5.497 -8.088 -0.611 1.00 98.44 115 ILE A C 1
ATOM 947 O O . ILE A 1 115 ? -6.081 -8.042 0.476 1.00 98.44 115 ILE A O 1
ATOM 951 N N . ILE A 1 116 ? -4.581 -7.181 -0.989 1.00 97.94 116 ILE A N 1
ATOM 952 C CA . ILE A 1 116 ? -4.193 -6.016 -0.171 1.00 97.94 116 ILE A CA 1
ATOM 953 C C . ILE A 1 116 ? -5.397 -5.169 0.209 1.00 97.94 116 ILE A C 1
ATOM 955 O O . ILE A 1 116 ? -5.681 -5.012 1.398 1.00 97.94 116 ILE A O 1
ATOM 959 N N . ASN A 1 117 ? -6.160 -4.717 -0.781 1.00 97.69 117 ASN A N 1
ATOM 960 C CA . ASN A 1 117 ? -7.338 -3.885 -0.560 1.00 97.69 117 ASN A CA 1
ATOM 961 C C . ASN A 1 117 ? -8.333 -4.545 0.407 1.00 97.69 117 ASN A C 1
ATOM 963 O O . ASN A 1 117 ? -8.945 -3.881 1.252 1.00 97.69 117 ASN A O 1
ATOM 967 N N . ARG A 1 118 ? -8.514 -5.869 0.305 1.00 97.81 118 ARG A N 1
ATOM 968 C CA . ARG A 1 118 ? -9.438 -6.606 1.173 1.00 97.81 118 ARG A CA 1
ATOM 969 C C . ARG A 1 118 ? -8.940 -6.699 2.605 1.00 97.81 118 ARG A C 1
ATOM 971 O O . ARG A 1 118 ? -9.733 -6.433 3.512 1.00 97.81 118 ARG A O 1
ATOM 978 N N . TRP A 1 119 ? -7.679 -7.061 2.834 1.00 97.62 119 TRP A N 1
ATOM 979 C CA . TRP A 1 119 ? -7.195 -7.168 4.207 1.00 97.62 119 TRP A CA 1
ATOM 980 C C . TRP A 1 119 ? -6.977 -5.805 4.866 1.00 97.62 119 TRP A C 1
ATOM 982 O O . TRP A 1 119 ? -7.308 -5.664 6.043 1.00 97.62 119 TRP A O 1
ATOM 992 N N . GLU A 1 120 ? -6.539 -4.779 4.133 1.00 97.62 120 GLU A N 1
ATOM 993 C CA . GLU A 1 120 ? -6.443 -3.411 4.659 1.00 97.62 120 GLU A CA 1
ATOM 994 C C . GLU A 1 120 ? -7.814 -2.903 5.095 1.00 97.62 120 GLU A C 1
ATOM 996 O O . GLU A 1 120 ? -7.961 -2.362 6.191 1.00 97.62 120 GLU A O 1
ATOM 1001 N N . SER A 1 121 ? -8.852 -3.171 4.296 1.00 97.69 121 SER A N 1
ATOM 1002 C CA . SER A 1 121 ? -10.212 -2.807 4.676 1.00 97.69 121 SER A CA 1
ATOM 1003 C C . SER A 1 121 ? -10.689 -3.516 5.950 1.00 97.69 121 SER A C 1
ATOM 1005 O O . SER A 1 121 ? -11.460 -2.915 6.697 1.00 97.69 121 SER A O 1
ATOM 1007 N N . LEU A 1 122 ? -10.277 -4.761 6.206 1.00 98.38 122 LEU A N 1
ATOM 1008 C CA . LEU A 1 122 ? -10.626 -5.473 7.442 1.00 98.38 122 LEU A CA 1
ATOM 1009 C C . LEU A 1 122 ? -9.918 -4.869 8.657 1.00 98.38 122 LEU A C 1
ATOM 1011 O O . LEU A 1 122 ? -10.541 -4.688 9.703 1.00 98.38 122 LEU A O 1
ATOM 1015 N N . LEU A 1 123 ? -8.633 -4.532 8.524 1.00 98.00 123 LEU A N 1
ATOM 1016 C CA . LEU A 1 123 ? -7.883 -3.860 9.587 1.00 98.00 123 LEU A CA 1
ATOM 1017 C C . LEU A 1 123 ? -8.456 -2.474 9.884 1.00 98.00 123 LEU A C 1
ATOM 1019 O O . LEU A 1 123 ? -8.635 -2.125 11.053 1.00 98.00 123 LEU A O 1
ATOM 1023 N N . TYR A 1 124 ? -8.812 -1.724 8.837 1.00 97.31 124 TYR A N 1
ATOM 1024 C CA . TYR A 1 124 ? -9.485 -0.438 8.966 1.00 97.31 124 TYR A CA 1
ATOM 1025 C C . TYR A 1 124 ? -10.804 -0.578 9.725 1.00 97.31 124 TYR A C 1
ATOM 1027 O O . TYR A 1 124 ? -11.022 0.147 10.689 1.00 97.31 124 TYR A O 1
ATOM 1035 N N . ASP A 1 125 ? -11.647 -1.549 9.365 1.00 98.00 125 ASP A N 1
ATOM 1036 C CA . ASP A 1 125 ? -12.924 -1.787 10.040 1.00 98.00 125 ASP A CA 1
ATOM 1037 C C . ASP A 1 125 ? -12.744 -2.068 11.545 1.00 98.00 125 ASP A C 1
ATOM 1039 O O . ASP A 1 125 ? -13.482 -1.516 12.362 1.00 98.00 125 ASP A O 1
ATOM 1043 N N . LEU A 1 126 ? -11.749 -2.878 11.936 1.00 98.25 126 LEU A N 1
ATOM 1044 C CA . LEU A 1 126 ? -11.451 -3.151 13.351 1.00 98.25 126 LEU A CA 1
ATOM 1045 C C . LEU A 1 126 ? -10.897 -1.920 14.076 1.00 98.25 126 LEU A C 1
ATOM 1047 O O . LEU A 1 126 ? -11.307 -1.617 15.202 1.00 98.25 126 LEU A O 1
ATOM 1051 N N . SER A 1 127 ? -9.969 -1.198 13.445 1.00 97.69 127 SER A N 1
ATOM 1052 C CA . SER A 1 127 ? -9.402 0.035 13.997 1.00 97.69 127 SER A CA 1
ATOM 1053 C C . SER A 1 127 ? -10.483 1.095 14.195 1.00 97.69 127 SER A C 1
ATOM 1055 O O . SER A 1 127 ? -10.565 1.712 15.257 1.00 97.69 127 SER A O 1
ATOM 1057 N N . PHE A 1 128 ? -11.339 1.279 13.194 1.00 96.94 128 PHE A N 1
ATOM 1058 C CA . PHE A 1 128 ? -12.409 2.264 13.193 1.00 96.94 128 PHE A CA 1
ATOM 1059 C C . PHE A 1 128 ? -13.494 1.916 14.214 1.00 96.94 128 PHE A C 1
ATOM 1061 O O . PHE A 1 128 ? -13.866 2.757 15.035 1.00 96.94 128 PHE A O 1
ATOM 1068 N N . TRP A 1 129 ? -13.931 0.652 14.244 1.00 98.44 129 TRP A N 1
ATOM 1069 C CA . TRP A 1 129 ? -14.893 0.175 15.235 1.00 98.44 129 TRP A CA 1
ATOM 1070 C C . TRP A 1 129 ? -14.368 0.341 16.659 1.00 98.44 129 TRP A C 1
ATOM 1072 O O . TRP A 1 129 ? -15.048 0.929 17.495 1.00 98.44 129 TRP A O 1
ATOM 1082 N N . SER A 1 130 ? -13.146 -0.113 16.945 1.00 98.38 130 SER A N 1
ATOM 1083 C CA . SER A 1 130 ? -12.586 0.010 18.294 1.00 98.38 130 SER A CA 1
ATOM 1084 C C . SER A 1 130 ? -12.374 1.464 18.709 1.00 98.38 130 SER A C 1
ATOM 1086 O O . SER A 1 130 ? -12.660 1.821 19.852 1.00 98.38 130 SER A O 1
ATOM 1088 N N . LEU A 1 131 ? -11.938 2.327 17.784 1.00 98.12 131 LEU A N 1
ATOM 1089 C CA . LEU A 1 131 ? -11.802 3.757 18.042 1.00 98.12 131 LEU A CA 1
ATOM 1090 C C . LEU A 1 131 ? -13.149 4.408 18.379 1.00 98.12 131 LEU A C 1
ATOM 1092 O O . LEU A 1 131 ? -13.177 5.295 19.219 1.00 98.12 131 LEU A O 1
ATOM 1096 N N . SER A 1 132 ? -14.266 3.941 17.816 1.00 98.44 132 SER A N 1
ATOM 1097 C CA . SER A 1 132 ? -15.592 4.512 18.096 1.00 98.44 132 SER A CA 1
ATOM 1098 C C . SER A 1 132 ? -16.028 4.399 19.567 1.00 98.44 132 SER A C 1
ATOM 1100 O O . SER A 1 132 ? -16.905 5.139 20.004 1.00 98.44 132 SER A O 1
ATOM 1102 N N . TYR A 1 133 ? -15.427 3.511 20.365 1.00 98.25 133 TYR A N 1
ATOM 1103 C CA . TYR A 1 133 ? -15.753 3.376 21.791 1.00 98.25 133 TYR A CA 1
ATOM 1104 C C . TYR A 1 133 ? -14.977 4.338 22.695 1.00 98.25 133 TYR A C 1
ATOM 1106 O O . TYR A 1 133 ? -15.335 4.492 23.864 1.00 98.25 133 TYR A O 1
ATOM 1114 N N . VAL A 1 134 ? -13.922 4.998 22.200 1.00 97.50 134 VAL A N 1
ATOM 1115 C CA . VAL A 1 134 ? -13.136 5.891 23.059 1.00 97.50 134 VAL A CA 1
ATOM 1116 C C . VAL A 1 134 ? -13.939 7.156 23.399 1.00 97.50 134 VAL A C 1
ATOM 1118 O O . VAL A 1 134 ? -14.678 7.660 22.551 1.00 97.50 134 VAL A O 1
ATOM 1121 N N . PRO A 1 135 ? -13.773 7.742 24.603 1.00 95.81 135 PRO A N 1
ATOM 1122 C CA . PRO A 1 135 ? -14.588 8.884 25.038 1.00 95.81 135 PRO A CA 1
ATOM 1123 C C . PRO A 1 135 ? -14.500 10.117 24.134 1.00 95.81 135 PRO A C 1
ATOM 1125 O O . PRO A 1 135 ? -15.394 10.959 24.145 1.00 95.81 135 PRO A O 1
ATOM 1128 N N . PHE A 1 136 ? -13.404 10.232 23.383 1.00 97.31 136 PHE A N 1
ATOM 1129 C CA . PHE A 1 136 ? -13.129 11.348 22.488 1.00 97.31 136 PHE A CA 1
ATOM 1130 C C . PHE A 1 136 ? -13.387 11.023 21.002 1.00 97.31 136 PHE A C 1
ATOM 1132 O O . PHE A 1 136 ? -12.979 11.788 20.134 1.00 97.31 136 PHE A O 1
ATOM 1139 N N . ALA A 1 137 ? -14.043 9.899 20.686 1.00 98.06 137 ALA A N 1
ATOM 1140 C CA . ALA A 1 137 ? -14.394 9.552 19.307 1.00 98.06 137 ALA A CA 1
ATOM 1141 C C . ALA A 1 137 ? -15.224 10.643 18.596 1.00 98.06 137 ALA A C 1
ATOM 1143 O O . ALA A 1 137 ? -14.872 10.990 17.473 1.00 98.06 137 ALA A O 1
ATOM 1144 N N . PRO A 1 138 ? -16.253 11.270 19.210 1.00 98.31 138 PRO A N 1
ATOM 1145 C CA . PRO A 1 138 ? -17.063 12.285 18.526 1.00 98.31 138 PRO A CA 1
ATOM 1146 C C . PRO A 1 138 ? -16.281 13.520 18.048 1.00 98.31 138 PRO A C 1
ATOM 1148 O O . PRO A 1 138 ? -16.778 14.269 17.212 1.00 98.31 138 PRO A O 1
ATOM 1151 N N . GLN A 1 139 ? -15.085 13.766 18.589 1.00 97.94 139 GLN A N 1
ATOM 1152 C CA . GLN A 1 139 ? -14.216 14.878 18.199 1.00 97.94 139 GLN A CA 1
ATOM 1153 C C . GLN A 1 139 ? -13.249 14.513 17.063 1.00 97.94 139 GLN A C 1
ATOM 1155 O O . GLN A 1 139 ? -12.577 15.400 16.539 1.00 97.94 139 GLN A O 1
ATOM 1160 N N . LEU A 1 140 ? -13.169 13.238 16.676 1.00 97.00 140 LEU A N 1
ATOM 1161 C CA . LEU A 1 140 ? -12.290 12.760 15.612 1.00 97.00 140 LEU A CA 1
ATOM 1162 C C . LEU A 1 140 ? -13.022 12.701 14.273 1.00 97.00 140 LEU A C 1
ATOM 1164 O O . LEU A 1 140 ? -14.217 12.407 14.213 1.00 97.00 140 LEU A O 1
ATOM 1168 N N . GLU A 1 141 ? -12.287 12.927 13.188 1.00 95.25 141 GLU A N 1
ATOM 1169 C CA . GLU A 1 141 ? -12.801 12.656 11.848 1.00 95.25 141 GLU A CA 1
ATOM 1170 C C . GLU A 1 141 ? -12.960 11.138 11.621 1.00 95.25 141 GLU A C 1
ATOM 1172 O O . GLU A 1 141 ? -12.147 10.351 12.113 1.00 95.25 141 GLU A O 1
ATOM 1177 N N . PRO A 1 142 ? -14.007 10.706 10.892 1.00 95.00 142 PRO A N 1
ATOM 1178 C CA . PRO A 1 142 ? -15.009 11.533 10.221 1.00 95.00 142 PRO A CA 1
ATOM 1179 C C . PRO A 1 142 ? -16.208 11.905 11.113 1.00 95.00 142 PRO A C 1
ATOM 1181 O O . PRO A 1 142 ? -17.065 12.670 10.675 1.00 95.00 142 PRO A O 1
ATOM 1184 N N . TRP A 1 143 ? -16.314 11.389 12.345 1.00 98.12 143 TRP A N 1
ATOM 1185 C CA . TRP A 1 143 ? -17.501 11.597 13.188 1.00 98.12 143 TRP A CA 1
ATOM 1186 C C . TRP A 1 143 ? -17.746 13.065 13.532 1.00 98.12 143 TRP A C 1
ATOM 1188 O O . TRP A 1 143 ? -18.896 13.500 13.527 1.00 98.12 143 TRP A O 1
ATOM 1198 N N . SER A 1 144 ? -16.688 13.840 13.768 1.00 97.94 144 SER A N 1
ATOM 1199 C CA . SER A 1 144 ? -16.767 15.278 14.050 1.00 97.94 144 SER A CA 1
ATOM 1200 C C . SER A 1 144 ? -17.386 16.094 12.911 1.00 97.94 144 SER A C 1
ATOM 1202 O O . SER A 1 144 ? -17.935 17.167 13.155 1.00 97.94 144 SER A O 1
ATOM 1204 N N . LEU A 1 145 ? -17.338 15.575 11.680 1.00 97.56 145 LEU A N 1
ATOM 1205 C CA . LEU A 1 145 ? -17.912 16.203 10.489 1.00 97.56 145 LEU A CA 1
ATOM 1206 C C . LEU A 1 145 ? -19.404 15.878 10.312 1.00 97.56 145 LEU A C 1
ATOM 1208 O O . LEU A 1 145 ? -20.075 16.475 9.469 1.00 97.56 145 LEU A O 1
ATOM 1212 N N . ALA A 1 146 ? -19.948 14.933 11.083 1.00 97.75 146 ALA A N 1
ATOM 1213 C CA . ALA A 1 146 ? -21.357 14.577 11.013 1.00 97.75 146 ALA A CA 1
ATOM 1214 C C . ALA A 1 146 ? -22.244 15.648 11.668 1.00 97.75 146 ALA A C 1
ATOM 1216 O O . ALA A 1 146 ? -21.872 16.292 12.646 1.00 97.75 146 ALA A O 1
ATOM 1217 N N . LYS A 1 147 ? -23.494 15.768 11.199 1.00 97.75 147 LYS A N 1
ATOM 1218 C CA . LYS A 1 147 ? -24.499 16.662 11.811 1.00 97.75 147 LYS A CA 1
ATOM 1219 C C . LYS A 1 147 ? -24.735 16.354 13.297 1.00 97.75 147 LYS A C 1
ATOM 1221 O O . LYS A 1 147 ? -25.034 17.254 14.076 1.00 97.75 147 LYS A O 1
ATOM 1226 N N . ASN A 1 148 ? -24.641 15.079 13.671 1.00 97.94 148 ASN A N 1
ATOM 1227 C CA . ASN A 1 148 ? -24.680 14.621 15.054 1.00 97.94 148 ASN A CA 1
ATOM 1228 C C . ASN A 1 148 ? -23.537 13.617 15.276 1.00 97.94 148 ASN A C 1
ATOM 1230 O O . ASN A 1 148 ? -23.726 12.423 15.022 1.00 97.94 148 ASN A O 1
ATOM 1234 N N . PRO A 1 149 ? -22.367 14.088 15.744 1.00 98.25 149 PRO A N 1
ATOM 1235 C CA . PRO A 1 149 ? -21.199 13.234 15.938 1.00 98.25 149 PRO A CA 1
ATOM 1236 C C . PRO A 1 149 ? -21.449 12.054 16.880 1.00 98.25 149 PRO A C 1
ATOM 1238 O O . PRO A 1 149 ? -21.021 10.936 16.605 1.00 98.25 149 PRO A O 1
ATOM 1241 N N . GLN A 1 150 ? -22.214 12.265 17.956 1.00 98.19 150 GLN A N 1
ATOM 1242 C CA . GLN A 1 150 ? -22.526 11.207 18.918 1.00 98.19 150 GLN A CA 1
ATOM 1243 C C . GLN A 1 150 ? -23.350 10.086 18.277 1.00 98.19 150 GLN A C 1
ATOM 1245 O O . GLN A 1 150 ? -23.074 8.907 18.491 1.00 98.19 150 GLN A O 1
ATOM 1250 N N . ALA A 1 151 ? -24.354 10.449 17.476 1.00 98.25 151 ALA A N 1
ATOM 1251 C CA . ALA A 1 151 ? -25.171 9.470 16.769 1.00 98.25 151 ALA A CA 1
ATOM 1252 C C . ALA A 1 151 ? -24.353 8.695 15.724 1.00 98.25 151 ALA A C 1
ATOM 1254 O O . ALA A 1 151 ? -24.503 7.481 15.637 1.00 98.25 151 ALA A O 1
ATOM 1255 N N . ALA A 1 152 ? -23.450 9.362 14.997 1.00 98.25 152 ALA A N 1
ATOM 1256 C CA . ALA A 1 152 ? -22.577 8.721 14.009 1.00 98.25 152 ALA A CA 1
ATOM 1257 C C . ALA A 1 152 ? -21.586 7.729 14.651 1.00 98.25 152 ALA A C 1
ATOM 1259 O O . ALA A 1 152 ? -21.324 6.650 14.111 1.00 98.25 152 ALA A O 1
ATOM 1260 N N . VAL A 1 153 ? -21.067 8.064 15.838 1.00 98.56 153 VAL A N 1
ATOM 1261 C CA . VAL A 1 153 ? -20.255 7.143 16.645 1.00 98.56 153 VAL A CA 1
ATOM 1262 C C . VAL A 1 153 ? -21.065 5.901 17.019 1.00 98.56 153 VAL A C 1
ATOM 1264 O O . VAL A 1 153 ? -20.618 4.784 16.767 1.00 98.56 153 VAL A O 1
ATOM 1267 N N . ILE A 1 154 ? -22.276 6.076 17.559 1.00 98.00 154 ILE A N 1
ATOM 1268 C CA . ILE A 1 154 ? -23.154 4.955 17.931 1.00 98.00 154 ILE A CA 1
ATOM 1269 C C . ILE A 1 154 ? -23.500 4.103 16.704 1.00 98.00 154 ILE A C 1
ATOM 1271 O O . ILE A 1 154 ? -23.470 2.877 16.775 1.00 98.00 154 ILE A O 1
ATOM 1275 N N . GLU A 1 155 ? -23.789 4.721 15.562 1.00 97.69 155 GLU A N 1
ATOM 1276 C CA . GLU A 1 155 ? -24.042 4.003 14.312 1.00 97.69 155 GLU A CA 1
ATOM 1277 C C . GLU A 1 155 ? -22.855 3.111 13.933 1.00 97.69 155 GLU A C 1
ATOM 1279 O O . GLU A 1 155 ? -23.042 1.928 13.643 1.00 97.69 155 GLU A O 1
ATOM 1284 N N . THR A 1 156 ? -21.631 3.634 14.028 1.00 97.88 156 THR A N 1
ATOM 1285 C CA . THR A 1 156 ? -20.411 2.851 13.781 1.00 97.88 156 THR A CA 1
ATOM 1286 C C . THR A 1 156 ? -20.309 1.670 14.747 1.00 97.88 156 THR A C 1
ATOM 1288 O O . THR A 1 156 ? -20.132 0.531 14.312 1.00 97.88 156 THR A O 1
ATOM 1291 N N . GLN A 1 157 ? -20.495 1.907 16.051 1.00 97.94 157 GLN A N 1
ATOM 1292 C CA . GLN A 1 157 ? -20.461 0.863 17.083 1.00 97.94 157 GLN A CA 1
ATOM 1293 C C . GLN A 1 157 ? -21.431 -0.285 16.768 1.00 97.94 157 GLN A C 1
ATOM 1295 O O . GLN A 1 157 ? -21.087 -1.456 16.940 1.00 97.94 157 GLN A O 1
ATOM 1300 N N . LYS A 1 158 ? -22.638 0.040 16.285 1.00 97.50 158 LYS A N 1
ATOM 1301 C CA . LYS A 1 158 ? -23.713 -0.938 16.065 1.00 97.50 158 LYS A CA 1
ATOM 1302 C C . LYS A 1 158 ? -23.679 -1.625 14.699 1.00 97.50 158 LYS A C 1
ATOM 1304 O O . LYS A 1 158 ? -24.222 -2.721 14.579 1.00 97.50 158 LYS A O 1
ATOM 1309 N N . THR A 1 159 ? -23.051 -1.031 13.685 1.00 97.12 159 THR A N 1
ATOM 1310 C CA . THR A 1 159 ? -23.077 -1.555 12.304 1.00 97.12 159 THR A CA 1
ATOM 1311 C C . THR A 1 159 ? -21.767 -2.212 11.874 1.00 97.12 159 THR A C 1
ATOM 1313 O O . THR A 1 159 ? -21.789 -3.228 11.171 1.00 97.12 159 THR A O 1
ATOM 1316 N N . GLN A 1 160 ? -20.626 -1.690 12.329 1.00 97.62 160 GLN A N 1
ATOM 1317 C CA . GLN A 1 160 ? -19.312 -2.082 11.827 1.00 97.62 160 GLN A CA 1
ATOM 1318 C C . GLN A 1 160 ? -18.982 -3.576 12.012 1.00 97.62 160 GLN A C 1
ATOM 1320 O O . GLN A 1 160 ? -18.433 -4.160 11.075 1.00 97.62 160 GLN A O 1
ATOM 1325 N N . PRO A 1 161 ? -19.367 -4.262 13.113 1.00 98.38 161 PRO A N 1
ATOM 1326 C CA . PRO A 1 161 ? -19.132 -5.702 13.234 1.00 98.38 161 PRO A CA 1
ATOM 1327 C C . PRO A 1 161 ? -19.839 -6.532 12.158 1.00 98.38 161 PRO A C 1
ATOM 1329 O O . PRO A 1 161 ? -19.292 -7.521 11.673 1.00 98.38 161 PRO A O 1
ATOM 1332 N N . GLY A 1 162 ? -21.046 -6.130 11.746 1.00 98.06 162 GLY A N 1
ATOM 1333 C CA . GLY A 1 162 ? -21.770 -6.792 10.659 1.00 98.06 162 GLY A CA 1
ATOM 1334 C C . GLY A 1 162 ? -21.068 -6.614 9.312 1.00 98.06 162 GLY A C 1
ATOM 1335 O O . GLY A 1 162 ? -20.908 -7.580 8.563 1.00 98.06 162 GLY A O 1
ATOM 1336 N N . ILE A 1 163 ? -20.588 -5.396 9.040 1.00 97.88 163 ILE A N 1
ATOM 1337 C CA . ILE A 1 163 ? -19.807 -5.068 7.839 1.00 97.88 163 ILE A CA 1
ATOM 1338 C C . ILE A 1 163 ? -18.516 -5.896 7.800 1.00 97.88 163 ILE A C 1
ATOM 1340 O O . ILE A 1 163 ? -18.242 -6.557 6.795 1.00 97.88 163 ILE A O 1
ATOM 1344 N N . PHE A 1 164 ? -17.776 -5.930 8.911 1.00 98.38 164 PHE A N 1
ATOM 1345 C CA . PHE A 1 164 ? -16.537 -6.692 9.047 1.00 98.38 164 PHE A CA 1
ATOM 1346 C C . PHE A 1 164 ? -16.752 -8.182 8.738 1.00 98.38 164 PHE A C 1
ATOM 1348 O O . PHE A 1 164 ? -16.059 -8.746 7.892 1.00 98.38 164 PHE A O 1
ATOM 1355 N N . ARG A 1 165 ? -17.762 -8.822 9.350 1.00 98.06 165 ARG A N 1
ATOM 1356 C CA . ARG A 1 165 ? -18.046 -10.255 9.133 1.00 98.06 165 ARG A CA 1
ATOM 1357 C C . ARG A 1 165 ? -18.408 -10.573 7.690 1.00 98.06 165 ARG A C 1
ATOM 1359 O O . ARG A 1 165 ? -18.025 -11.623 7.174 1.00 98.06 165 ARG A O 1
ATOM 1366 N N . GLN A 1 166 ? -19.114 -9.668 7.018 1.00 97.94 166 GLN A N 1
ATOM 1367 C CA . GLN A 1 166 ? -19.418 -9.846 5.606 1.00 97.94 166 GLN A CA 1
ATOM 1368 C C . GLN A 1 166 ? -18.158 -9.742 4.738 1.00 97.94 166 GLN A C 1
ATOM 1370 O O . GLN A 1 166 ? -17.984 -10.558 3.833 1.00 97.94 166 GLN A O 1
ATOM 1375 N N . LYS A 1 167 ? -17.255 -8.795 5.016 1.00 98.06 167 LYS A N 1
ATOM 1376 C CA . LYS A 1 167 ? -15.976 -8.689 4.296 1.00 98.06 167 LYS A CA 1
ATOM 1377 C C . LYS A 1 167 ? -15.071 -9.895 4.554 1.00 98.06 167 LYS A C 1
ATOM 1379 O O . LYS A 1 167 ? -14.523 -10.439 3.601 1.00 98.06 167 LYS A O 1
ATOM 1384 N N . GLU A 1 168 ? -14.989 -10.372 5.795 1.00 98.31 168 GLU A N 1
ATOM 1385 C CA . GLU A 1 168 ? -14.233 -11.577 6.165 1.00 98.31 168 GLU A CA 1
ATOM 1386 C C . GLU A 1 168 ? -14.755 -12.808 5.406 1.00 98.31 168 GLU A C 1
ATOM 1388 O O . GLU A 1 168 ? -13.984 -13.572 4.823 1.00 98.31 168 GLU A O 1
ATOM 1393 N N . LYS A 1 169 ? -16.082 -12.966 5.325 1.00 98.19 169 LYS A N 1
ATOM 1394 C CA . LYS A 1 169 ? -16.716 -14.027 4.533 1.00 98.19 169 LYS A CA 1
ATOM 1395 C C . LYS A 1 169 ? -16.355 -13.940 3.047 1.00 98.19 169 LYS A C 1
ATOM 1397 O O . LYS A 1 169 ? -16.134 -14.974 2.418 1.00 98.19 169 LYS A O 1
ATOM 1402 N N . LEU A 1 170 ? -16.331 -12.736 2.471 1.00 97.69 170 LEU A N 1
ATOM 1403 C CA . LEU A 1 170 ? -15.974 -12.532 1.062 1.00 97.69 170 LEU A CA 1
ATOM 1404 C C . LEU A 1 170 ? -14.492 -12.824 0.809 1.00 97.69 170 LEU A C 1
ATOM 1406 O O . LEU A 1 170 ? -14.187 -13.502 -0.171 1.00 97.69 170 LEU A O 1
ATOM 1410 N N . LEU A 1 171 ? -13.602 -12.401 1.712 1.00 98.00 171 LEU A N 1
ATOM 1411 C CA . LEU A 1 171 ? -12.178 -12.732 1.656 1.00 98.00 171 LEU A CA 1
ATOM 1412 C C . LEU A 1 171 ? -11.981 -14.255 1.638 1.00 98.00 171 LEU A C 1
ATOM 1414 O O . LEU A 1 171 ? -11.326 -14.784 0.739 1.00 98.00 171 LEU A O 1
ATOM 1418 N N . LYS A 1 172 ? -12.647 -14.977 2.550 1.00 98.25 172 LYS A N 1
ATOM 1419 C CA . LYS A 1 172 ? -12.560 -16.442 2.595 1.00 98.25 172 LYS A CA 1
ATOM 1420 C C . LYS A 1 172 ? -13.127 -17.100 1.342 1.00 98.25 172 LYS A C 1
ATOM 1422 O O . LYS A 1 172 ? -12.548 -18.063 0.850 1.00 98.25 172 LYS A O 1
ATOM 1427 N N . LYS A 1 173 ? -14.254 -16.596 0.828 1.00 98.12 173 LYS A N 1
ATOM 1428 C CA . LYS A 1 173 ? -14.929 -17.154 -0.351 1.00 98.12 173 LYS A CA 1
ATOM 1429 C C . LYS A 1 173 ? -14.085 -17.035 -1.621 1.00 98.12 173 LYS A C 1
ATOM 1431 O O . LYS A 1 173 ? -14.064 -17.987 -2.392 1.00 98.12 173 LYS A O 1
ATOM 1436 N N . TYR A 1 174 ? -13.473 -15.876 -1.863 1.00 97.38 174 TYR A N 1
ATOM 1437 C CA . TYR A 1 174 ? -12.816 -15.593 -3.143 1.00 97.38 174 TYR A CA 1
ATOM 1438 C C . TYR A 1 174 ? -11.309 -15.847 -3.134 1.00 97.38 174 TYR A C 1
ATOM 1440 O O . TYR A 1 174 ? -10.776 -16.204 -4.175 1.00 97.38 174 TYR A O 1
ATOM 1448 N N . PHE A 1 175 ? -10.650 -15.739 -1.978 1.00 96.88 175 PHE A N 1
ATOM 1449 C CA . PHE A 1 175 ? -9.191 -15.886 -1.868 1.00 96.88 175 PHE A CA 1
ATOM 1450 C C . PHE A 1 175 ? -8.772 -17.047 -0.965 1.00 96.88 175 PHE A C 1
ATOM 1452 O O . PHE A 1 175 ? -7.590 -17.312 -0.791 1.00 96.88 175 PHE A O 1
ATOM 1459 N N . GLY A 1 176 ? -9.723 -17.741 -0.331 1.00 97.38 176 GLY A N 1
ATOM 1460 C CA . GLY A 1 176 ? -9.406 -18.831 0.592 1.00 97.38 176 GLY A CA 1
ATOM 1461 C C . GLY A 1 176 ? -8.763 -18.372 1.907 1.00 97.38 176 GLY A C 1
ATOM 1462 O O . GLY A 1 176 ? -8.429 -19.224 2.730 1.00 97.38 176 GLY A O 1
ATOM 1463 N N . LEU A 1 177 ? -8.666 -17.063 2.158 1.00 98.12 177 LEU A N 1
ATOM 1464 C CA . LEU A 1 177 ? -8.016 -16.481 3.335 1.00 98.12 177 LEU A CA 1
ATOM 1465 C C . LEU A 1 177 ? -9.033 -16.160 4.439 1.00 98.12 177 LEU A C 1
ATOM 1467 O O . LEU A 1 177 ? -10.018 -15.458 4.220 1.00 98.12 177 LEU A O 1
ATOM 1471 N N . GLY A 1 178 ? -8.813 -16.690 5.639 1.00 97.25 178 GLY A N 1
ATOM 1472 C CA . GLY A 1 178 ? -9.430 -16.191 6.866 1.00 97.25 178 GLY A CA 1
ATOM 1473 C C . GLY A 1 178 ? -8.665 -14.986 7.417 1.00 97.25 178 GLY A C 1
ATOM 1474 O O . GLY A 1 178 ? -7.559 -14.689 6.972 1.00 97.25 178 GLY A O 1
ATOM 1475 N N . PHE A 1 179 ? -9.224 -14.307 8.423 1.00 98.06 179 PHE A N 1
ATOM 1476 C CA . PHE A 1 179 ? -8.585 -13.118 8.999 1.00 98.06 179 PHE A CA 1
ATOM 1477 C C . PHE A 1 179 ? -7.163 -13.393 9.517 1.00 98.06 179 PHE A C 1
ATOM 1479 O O . PHE A 1 179 ? -6.248 -12.628 9.246 1.00 98.06 179 PHE A O 1
ATOM 1486 N N . LEU A 1 180 ? -6.944 -14.519 10.203 1.00 97.94 180 LEU A N 1
ATOM 1487 C CA . LEU A 1 180 ? -5.608 -14.871 10.699 1.00 97.94 180 LEU A CA 1
ATOM 1488 C C . LEU A 1 180 ? -4.647 -15.342 9.595 1.00 97.94 180 LEU A C 1
ATOM 1490 O O . LEU A 1 180 ? -3.437 -15.288 9.794 1.00 97.94 180 LEU A O 1
ATOM 1494 N N . ASP A 1 181 ? -5.162 -15.774 8.439 1.00 98.12 181 ASP A N 1
ATOM 1495 C CA . ASP A 1 181 ? -4.332 -16.208 7.308 1.00 98.12 181 ASP A CA 1
ATOM 1496 C C . ASP A 1 181 ? -3.652 -15.010 6.621 1.00 98.12 181 ASP A C 1
ATOM 1498 O O . ASP A 1 181 ? -2.582 -15.162 6.035 1.00 98.12 181 ASP A O 1
ATOM 1502 N N . ILE A 1 182 ? -4.229 -13.805 6.745 1.00 98.06 182 ILE A N 1
ATOM 1503 C CA . ILE A 1 182 ? -3.682 -12.543 6.213 1.00 98.06 182 ILE A CA 1
ATOM 1504 C C . ILE A 1 182 ? -2.237 -12.341 6.671 1.00 98.06 182 ILE A C 1
ATOM 1506 O O . ILE A 1 182 ? -1.368 -12.022 5.867 1.00 98.06 182 ILE A O 1
ATOM 1510 N N . PHE A 1 183 ? -1.977 -12.551 7.960 1.00 97.94 183 PHE A N 1
ATOM 1511 C CA . PHE A 1 183 ? -0.699 -12.232 8.600 1.00 97.94 183 PHE A CA 1
ATOM 1512 C C . PHE A 1 183 ? 0.448 -13.156 8.184 1.00 97.94 183 PHE A C 1
ATOM 1514 O O . PHE A 1 183 ? 1.609 -12.817 8.394 1.00 97.94 183 PHE A O 1
ATOM 1521 N N . LYS A 1 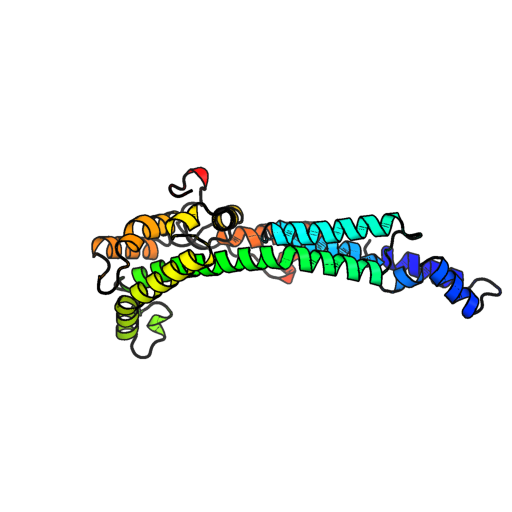184 ? 0.109 -14.281 7.549 1.00 96.81 184 LYS A N 1
ATOM 1522 C CA . LYS A 1 184 ? 1.035 -15.266 6.978 1.00 96.81 184 LYS A CA 1
ATOM 1523 C C . LYS A 1 184 ? 1.135 -15.148 5.460 1.00 96.81 184 LYS A C 1
ATOM 1525 O O . LYS A 1 184 ? 1.911 -15.858 4.825 1.00 96.81 184 LYS A O 1
ATOM 1530 N N . HIS A 1 185 ? 0.297 -14.304 4.859 1.00 97.88 185 HIS A N 1
ATOM 1531 C CA . HIS A 1 185 ? 0.212 -14.174 3.418 1.00 97.88 185 HIS A CA 1
ATOM 1532 C C . HIS A 1 185 ? 1.375 -13.316 2.885 1.00 97.88 185 HIS A C 1
ATOM 1534 O O . HIS A 1 185 ? 1.684 -12.277 3.484 1.00 97.88 185 HIS A O 1
ATOM 1540 N N . PRO A 1 186 ? 1.982 -13.666 1.731 1.00 97.62 186 PRO A N 1
ATOM 1541 C CA . PRO A 1 186 ? 3.104 -12.916 1.159 1.00 97.62 186 PRO A CA 1
ATOM 1542 C C . PRO A 1 186 ? 2.835 -11.420 0.956 1.00 97.62 186 PRO A C 1
ATOM 1544 O O . PRO A 1 186 ? 3.741 -10.604 1.100 1.00 97.62 186 PRO A O 1
ATOM 1547 N N . THR A 1 187 ? 1.585 -11.036 0.675 1.00 98.00 187 THR A N 1
ATOM 1548 C CA . THR A 1 187 ? 1.191 -9.623 0.531 1.00 98.00 187 THR A CA 1
ATOM 1549 C C . THR A 1 187 ? 1.385 -8.825 1.820 1.00 98.00 187 THR A C 1
ATOM 1551 O O . THR A 1 187 ? 1.780 -7.664 1.771 1.00 98.00 187 THR A O 1
ATOM 1554 N N . PHE A 1 188 ? 1.103 -9.432 2.978 1.00 97.94 188 PHE A N 1
ATOM 1555 C CA . PHE A 1 188 ? 1.228 -8.761 4.269 1.00 97.94 188 PHE A CA 1
ATOM 1556 C C . PHE A 1 188 ? 2.700 -8.615 4.661 1.00 97.94 188 PHE A C 1
ATOM 1558 O O . PHE A 1 188 ? 3.149 -7.518 4.995 1.00 97.94 188 PHE A O 1
ATOM 1565 N N . GLU A 1 189 ? 3.470 -9.701 4.535 1.00 96.50 189 GLU A N 1
ATOM 1566 C CA . GLU A 1 189 ? 4.918 -9.683 4.759 1.00 96.50 189 GLU A CA 1
ATOM 1567 C C . GLU A 1 189 ? 5.609 -8.634 3.876 1.00 96.50 189 GLU A C 1
ATOM 1569 O O . GLU A 1 189 ? 6.455 -7.875 4.356 1.00 96.50 189 GLU A O 1
ATOM 1574 N N . TRP A 1 190 ? 5.221 -8.548 2.599 1.00 97.19 190 TRP A N 1
ATOM 1575 C CA . TRP A 1 190 ? 5.742 -7.544 1.676 1.00 97.19 190 TRP A CA 1
ATOM 1576 C C . TRP A 1 190 ? 5.457 -6.121 2.161 1.00 97.19 190 TRP A C 1
ATOM 1578 O O . TRP A 1 190 ? 6.390 -5.326 2.269 1.00 97.19 190 TRP A O 1
ATOM 1588 N N . ASN A 1 191 ? 4.209 -5.800 2.525 1.00 96.19 191 ASN A N 1
ATOM 1589 C CA . ASN A 1 191 ? 3.853 -4.454 2.990 1.00 96.19 191 ASN A CA 1
ATOM 1590 C C . ASN A 1 191 ? 4.586 -4.066 4.281 1.00 96.19 191 ASN A C 1
ATOM 1592 O O . ASN A 1 191 ? 4.988 -2.910 4.423 1.00 96.19 191 ASN A O 1
ATOM 1596 N N . VAL A 1 192 ? 4.821 -5.013 5.196 1.00 95.44 192 VAL A N 1
ATOM 1597 C CA . VAL A 1 192 ? 5.649 -4.773 6.389 1.00 95.44 192 VAL A CA 1
ATOM 1598 C C . VAL A 1 192 ? 7.097 -4.483 5.990 1.00 95.44 192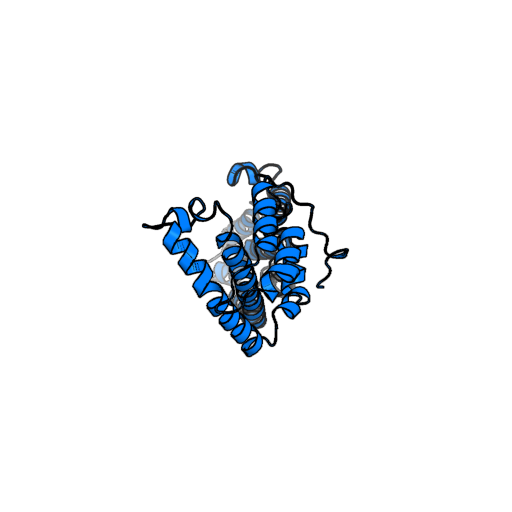 VAL A C 1
ATOM 1600 O O . VAL A 1 192 ? 7.644 -3.453 6.381 1.00 95.44 192 VAL A O 1
ATOM 1603 N N . LYS A 1 193 ? 7.716 -5.354 5.183 1.00 94.19 193 LYS A N 1
ATOM 1604 C CA . LYS A 1 193 ? 9.128 -5.229 4.781 1.00 94.19 193 LYS A CA 1
ATOM 1605 C C . LYS A 1 193 ? 9.410 -3.978 3.953 1.00 94.19 193 LYS A C 1
ATOM 1607 O O . LYS A 1 193 ? 10.495 -3.415 4.053 1.00 94.19 193 LYS A O 1
ATOM 1612 N N . GLN A 1 194 ? 8.447 -3.545 3.147 1.00 95.31 194 GLN A N 1
ATOM 1613 C CA . GLN A 1 194 ? 8.573 -2.350 2.320 1.00 95.31 194 GLN A CA 1
ATOM 1614 C C . GLN A 1 194 ? 8.159 -1.063 3.050 1.00 95.31 194 GLN A C 1
ATOM 1616 O O . GLN A 1 194 ? 8.362 0.017 2.499 1.00 95.31 194 GLN A O 1
ATOM 1621 N N . GLY A 1 195 ? 7.632 -1.127 4.276 1.00 93.94 195 GLY A N 1
ATOM 1622 C CA . GLY A 1 195 ? 7.199 0.062 5.023 1.00 93.94 195 GLY A CA 1
ATOM 1623 C C . GLY A 1 195 ? 5.884 0.671 4.522 1.00 93.94 195 GLY A C 1
ATOM 1624 O O . GLY A 1 195 ? 5.639 1.851 4.741 1.00 93.94 195 GLY A O 1
ATOM 1625 N N . TYR A 1 196 ? 5.039 -0.116 3.849 1.00 94.12 196 TYR A N 1
ATOM 1626 C CA . TYR A 1 196 ? 3.709 0.311 3.393 1.00 94.12 196 TYR A CA 1
ATOM 1627 C C . TYR A 1 196 ? 2.624 0.169 4.456 1.00 94.12 196 TYR A C 1
ATOM 1629 O O . TYR A 1 196 ? 1.575 0.800 4.356 1.00 94.12 196 TYR A O 1
ATOM 1637 N N . LEU A 1 197 ? 2.857 -0.640 5.490 1.00 94.81 197 LEU A N 1
ATOM 1638 C CA . LEU A 1 197 ? 1.887 -0.785 6.564 1.00 94.81 197 LEU A CA 1
ATOM 1639 C C . LEU A 1 197 ? 1.885 0.469 7.451 1.00 94.81 197 LEU A C 1
ATOM 1641 O O . LEU A 1 197 ? 2.850 0.724 8.170 1.00 94.81 197 LEU A O 1
ATOM 1645 N N . GLY A 1 198 ? 0.795 1.239 7.408 1.00 94.25 198 GLY A N 1
ATOM 1646 C CA . GLY A 1 198 ? 0.656 2.474 8.187 1.00 94.25 198 GLY A CA 1
ATOM 1647 C C . GLY A 1 198 ? 0.471 2.252 9.689 1.00 94.25 198 GLY A C 1
ATOM 1648 O O . GLY A 1 198 ? 0.835 3.115 10.484 1.00 94.25 198 GLY A O 1
ATOM 1649 N N . GLU A 1 199 ? -0.049 1.093 10.090 1.00 96.19 199 GLU A N 1
ATOM 1650 C CA . GLU A 1 199 ? -0.311 0.770 11.494 1.00 96.19 199 GLU A CA 1
ATOM 1651 C C . GLU A 1 199 ? 0.937 0.238 12.191 1.00 96.19 199 GLU A C 1
ATOM 1653 O O . GLU A 1 199 ? 1.683 -0.553 11.622 1.00 96.19 199 GLU A O 1
ATOM 1658 N N . SER A 1 200 ? 1.162 0.633 13.442 1.00 97.50 200 SER A N 1
ATOM 1659 C CA . SER A 1 200 ? 2.237 0.110 14.280 1.00 97.50 200 SER A CA 1
ATOM 1660 C C . SER A 1 200 ? 2.008 -1.360 14.638 1.00 97.50 200 SER A C 1
ATOM 1662 O O . SER A 1 200 ? 0.872 -1.843 14.689 1.00 97.50 200 SER A O 1
ATOM 1664 N N . GLN A 1 201 ? 3.094 -2.073 14.949 1.00 97.62 201 GLN A N 1
ATOM 1665 C CA . GLN A 1 201 ? 3.010 -3.477 15.356 1.00 97.62 201 GLN A CA 1
ATOM 1666 C C . GLN A 1 201 ? 2.173 -3.641 16.630 1.00 97.62 201 GLN A C 1
ATOM 1668 O O . GLN A 1 201 ? 1.337 -4.535 16.703 1.00 97.62 201 GLN A O 1
ATOM 1673 N N . GLU A 1 202 ? 2.339 -2.741 17.605 1.00 97.44 202 GLU A N 1
ATOM 1674 C CA . GLU A 1 202 ? 1.571 -2.766 18.855 1.00 97.44 202 GLU A CA 1
ATOM 1675 C C . GLU A 1 202 ? 0.066 -2.611 18.600 1.00 97.44 202 GLU A C 1
ATOM 1677 O O . GLU A 1 202 ? -0.738 -3.374 19.141 1.00 97.44 202 GLU A O 1
ATOM 1682 N N . LYS A 1 203 ? -0.326 -1.657 17.744 1.00 97.50 203 LYS A N 1
ATOM 1683 C CA . LYS A 1 203 ? -1.731 -1.477 17.378 1.00 97.50 203 LYS A CA 1
ATOM 1684 C C . LYS A 1 203 ? -2.267 -2.715 16.675 1.00 97.50 203 LYS A C 1
ATOM 1686 O O . LYS A 1 203 ? -3.354 -3.169 17.017 1.00 97.50 203 LYS A O 1
ATOM 1691 N N . LEU A 1 204 ? -1.522 -3.272 15.724 1.00 97.94 204 LEU A N 1
ATOM 1692 C CA . LEU A 1 204 ? -1.985 -4.439 14.991 1.00 97.94 204 LEU A CA 1
ATOM 1693 C C . LEU A 1 204 ? -2.169 -5.656 15.904 1.00 97.94 204 LEU A C 1
ATOM 1695 O O . LEU A 1 204 ? -3.208 -6.307 15.841 1.00 97.94 204 LEU A O 1
ATOM 1699 N N . GLU A 1 205 ? -1.212 -5.932 16.789 1.00 97.94 205 GLU A N 1
ATOM 1700 C CA . GLU A 1 205 ? -1.329 -7.018 17.766 1.00 97.94 205 GLU A CA 1
ATOM 1701 C C . GLU A 1 205 ? -2.541 -6.814 18.686 1.00 97.94 205 GLU A C 1
ATOM 1703 O O . GLU A 1 205 ? -3.293 -7.759 18.916 1.00 97.94 205 GLU A O 1
ATOM 1708 N N . PHE A 1 206 ? -2.813 -5.581 19.128 1.00 98.25 206 PHE A N 1
ATOM 1709 C CA . PHE A 1 206 ? -4.039 -5.255 19.863 1.00 98.25 206 PHE A CA 1
ATOM 1710 C C . PHE A 1 206 ? -5.309 -5.540 19.042 1.00 98.25 206 PHE A C 1
ATOM 1712 O O . PHE A 1 206 ? -6.252 -6.150 19.554 1.00 98.25 206 PHE A O 1
ATOM 1719 N N . LEU A 1 207 ? -5.349 -5.144 17.764 1.00 98.44 207 LEU A N 1
ATOM 1720 C CA . LEU A 1 207 ? -6.498 -5.419 16.896 1.00 98.44 207 LEU A CA 1
ATOM 1721 C C . LEU A 1 207 ? -6.740 -6.926 16.740 1.00 98.44 207 LEU A C 1
ATOM 1723 O O . LEU A 1 207 ? -7.887 -7.364 16.816 1.00 98.44 207 LEU A O 1
ATOM 1727 N N . ILE A 1 208 ? -5.677 -7.715 16.573 1.00 98.38 208 ILE A N 1
ATOM 1728 C CA . ILE A 1 208 ? -5.755 -9.172 16.412 1.00 98.38 208 ILE A CA 1
ATOM 1729 C C . ILE A 1 208 ? -6.195 -9.854 17.714 1.00 98.38 208 ILE A C 1
ATOM 1731 O O . ILE A 1 208 ? -7.085 -10.701 17.701 1.00 98.38 208 ILE A O 1
ATOM 1735 N N . GLU A 1 209 ? -5.583 -9.492 18.842 1.00 97.81 209 GLU A N 1
ATOM 1736 C CA . GLU A 1 209 ? -5.735 -10.215 20.112 1.00 97.81 209 GLU A CA 1
ATOM 1737 C C . GLU A 1 209 ? -6.976 -9.829 20.893 1.00 97.81 209 GLU A C 1
ATOM 1739 O O . GLU A 1 209 ? -7.521 -10.643 21.639 1.00 97.81 209 GLU A O 1
ATOM 1744 N N . LYS A 1 210 ? -7.381 -8.565 20.783 1.00 97.88 210 LYS A N 1
ATOM 1745 C CA . LYS A 1 210 ? -8.366 -7.966 21.681 1.00 97.88 210 LYS A CA 1
ATOM 1746 C C . LYS A 1 210 ? -9.626 -7.559 20.941 1.00 97.88 210 LYS A C 1
ATOM 1748 O O . LYS A 1 210 ? -10.726 -7.886 21.378 1.00 97.88 210 LYS A O 1
ATOM 1753 N N . VAL A 1 211 ? -9.478 -6.894 19.797 1.00 98.19 211 VAL A N 1
ATOM 1754 C CA . VAL A 1 211 ? -10.626 -6.342 19.064 1.00 98.19 211 VAL A CA 1
ATOM 1755 C C . VAL A 1 211 ? -11.311 -7.399 18.205 1.00 98.19 211 VAL A C 1
ATOM 1757 O O . VAL A 1 211 ? -12.526 -7.559 18.293 1.00 98.19 211 VAL A O 1
ATOM 1760 N N . TYR A 1 212 ? -10.561 -8.148 17.394 1.00 98.25 212 TYR A N 1
ATOM 1761 C CA . TYR A 1 212 ? -11.122 -9.153 16.487 1.00 98.25 212 TYR A CA 1
ATOM 1762 C C . TYR A 1 212 ? -12.009 -10.204 17.194 1.00 98.25 212 TYR A C 1
ATOM 1764 O O . TYR A 1 212 ? -13.118 -10.453 16.704 1.00 98.25 212 TYR A O 1
ATOM 1772 N N . PRO A 1 213 ? -11.631 -10.767 18.365 1.00 97.62 213 PRO A N 1
ATOM 1773 C CA . PRO A 1 213 ? -12.484 -11.713 19.093 1.00 97.62 213 PRO A CA 1
ATOM 1774 C C . PRO A 1 213 ? -13.792 -11.106 19.621 1.00 97.62 213 PRO A C 1
ATOM 1776 O O . PRO A 1 213 ? -14.773 -11.821 19.835 1.00 97.62 213 PRO A O 1
ATOM 1779 N N . GLU A 1 214 ? -13.826 -9.792 19.850 1.00 97.56 214 GLU A N 1
ATOM 1780 C CA . GLU A 1 214 ? -15.005 -9.080 20.350 1.00 97.56 214 GLU A CA 1
ATOM 1781 C C . GLU A 1 214 ? -15.851 -8.450 19.242 1.00 97.56 214 GLU A C 1
ATOM 1783 O O . GLU A 1 214 ? -17.018 -8.146 19.488 1.00 97.56 214 GLU A O 1
ATOM 1788 N N . CYS A 1 215 ? -15.311 -8.320 18.027 1.00 97.19 215 CYS A N 1
ATOM 1789 C CA . CYS A 1 215 ? -16.001 -7.772 16.863 1.00 97.19 215 CYS A CA 1
ATOM 1790 C C . CYS A 1 215 ? -17.075 -8.747 16.347 1.00 97.19 215 CYS A C 1
ATOM 1792 O O . CYS A 1 215 ? -16.896 -9.505 15.384 1.00 97.19 215 CYS A O 1
ATOM 1794 N N . LEU A 1 216 ? -18.206 -8.770 17.047 1.00 95.94 216 LEU A N 1
ATOM 1795 C CA . LEU A 1 216 ? -19.364 -9.614 16.779 1.00 95.94 216 LEU A CA 1
ATOM 1796 C C . LEU A 1 216 ? -20.620 -8.739 16.671 1.00 95.94 216 LEU A C 1
ATOM 1798 O O . LEU A 1 216 ? -20.774 -7.802 17.456 1.00 95.94 216 LEU A O 1
ATOM 1802 N N . PRO A 1 217 ? -21.539 -9.028 15.729 1.00 95.81 217 PRO A N 1
ATOM 1803 C CA . PRO A 1 217 ? -22.813 -8.322 15.654 1.00 95.81 217 PRO A CA 1
ATOM 1804 C C . PRO A 1 217 ? -23.535 -8.312 17.004 1.00 95.81 217 PRO A C 1
ATOM 1806 O O . PRO A 1 217 ? -23.602 -9.336 17.682 1.00 95.81 217 PRO A O 1
ATOM 1809 N N . PHE A 1 218 ? -24.084 -7.151 17.369 1.00 92.56 218 PHE A N 1
ATOM 1810 C CA . PHE A 1 218 ? -24.815 -6.919 18.623 1.00 92.56 218 PHE A CA 1
ATOM 1811 C C . PHE A 1 218 ? -23.991 -7.055 19.915 1.00 92.56 218 PHE A C 1
ATOM 1813 O O . PHE A 1 218 ? -24.568 -7.026 21.001 1.00 92.56 218 PHE A O 1
ATOM 1820 N N . LYS A 1 219 ? -22.661 -7.160 19.822 1.00 94.88 219 LYS A N 1
ATOM 1821 C CA . LYS A 1 219 ? -21.755 -7.129 20.971 1.00 94.88 219 LYS A CA 1
ATOM 1822 C C . LYS A 1 219 ? -20.998 -5.804 20.997 1.00 94.88 219 LYS A C 1
ATOM 1824 O O . LYS A 1 219 ? -20.538 -5.337 19.960 1.00 94.88 219 LYS A O 1
ATOM 1829 N N . ASP A 1 220 ? -20.873 -5.220 22.184 1.00 96.44 220 ASP A N 1
ATOM 1830 C CA . ASP A 1 220 ? -20.041 -4.038 22.402 1.00 96.44 220 ASP A CA 1
ATOM 1831 C C . ASP A 1 220 ? -18.603 -4.429 22.770 1.00 96.44 220 ASP A C 1
ATOM 1833 O O . ASP A 1 220 ? -18.369 -5.489 23.361 1.00 96.44 220 ASP A O 1
ATOM 1837 N N . LEU A 1 221 ? -17.647 -3.561 22.423 1.00 97.38 221 LEU A N 1
ATOM 1838 C CA . LEU A 1 221 ? -16.260 -3.694 22.859 1.00 97.38 221 LEU A CA 1
ATOM 1839 C C . LEU A 1 221 ? -16.184 -3.558 24.386 1.00 97.38 221 LEU A C 1
ATOM 1841 O O . LEU A 1 221 ? -16.832 -2.692 24.981 1.00 97.38 221 LEU A O 1
ATOM 1845 N N . SER A 1 222 ? -15.385 -4.400 25.035 1.00 97.62 222 SER A N 1
ATOM 1846 C CA . SER A 1 222 ? -15.225 -4.356 26.484 1.00 97.62 222 SER A CA 1
ATOM 1847 C C . SER A 1 222 ? -14.608 -3.034 26.962 1.00 97.62 222 SER A C 1
ATOM 1849 O O . SER A 1 222 ? -13.846 -2.361 26.259 1.00 97.62 222 SER A O 1
ATOM 1851 N N . ALA A 1 223 ? -14.929 -2.649 28.201 1.00 96.94 223 ALA A N 1
ATOM 1852 C CA . ALA A 1 223 ? -14.393 -1.435 28.820 1.00 96.94 223 ALA A CA 1
ATOM 1853 C C . ALA A 1 223 ? -12.860 -1.491 28.984 1.00 96.94 223 ALA A C 1
ATOM 1855 O O . ALA A 1 223 ? -12.185 -0.469 28.842 1.00 96.94 223 ALA A O 1
ATOM 1856 N N . GLU A 1 224 ? -12.311 -2.688 29.222 1.00 97.50 224 GLU A N 1
ATOM 1857 C CA . GLU A 1 224 ? -10.866 -2.938 29.251 1.00 97.50 224 GLU A CA 1
ATOM 1858 C C . GLU A 1 224 ? -10.232 -2.585 27.899 1.00 97.50 224 GLU A C 1
ATOM 1860 O O . GLU A 1 224 ? -9.366 -1.713 27.825 1.00 97.50 224 GLU A O 1
ATOM 1865 N N . ASN A 1 225 ? -10.730 -3.173 26.807 1.00 97.88 225 ASN A N 1
ATOM 1866 C CA . ASN A 1 225 ? -10.190 -2.931 25.468 1.00 97.88 225 ASN A CA 1
ATOM 1867 C C . ASN A 1 225 ? -10.411 -1.489 24.995 1.00 97.88 225 ASN A C 1
ATOM 1869 O O . ASN A 1 225 ? -9.566 -0.929 24.299 1.00 97.88 225 ASN A O 1
ATOM 1873 N N . THR A 1 226 ? -11.510 -0.859 25.413 1.00 97.69 226 THR A N 1
ATOM 1874 C CA . THR A 1 226 ? -11.773 0.564 25.159 1.00 97.69 226 THR A CA 1
ATOM 1875 C C . THR A 1 226 ? -10.720 1.453 25.830 1.00 97.69 226 THR A C 1
ATOM 1877 O O . THR A 1 226 ? -10.241 2.416 25.226 1.00 97.69 226 THR A O 1
ATOM 1880 N N . SER A 1 227 ? -10.319 1.115 27.059 1.00 97.50 227 SER A N 1
ATOM 1881 C CA . SER A 1 227 ? -9.270 1.832 27.795 1.00 97.50 227 SER A CA 1
ATOM 1882 C C . SER A 1 227 ? -7.911 1.678 27.107 1.00 97.50 227 SER A C 1
ATOM 1884 O O . SER A 1 227 ? -7.255 2.681 26.830 1.00 97.50 227 SER A O 1
ATOM 1886 N N . ILE A 1 228 ? -7.545 0.453 26.710 1.00 97.81 228 ILE A N 1
ATOM 1887 C CA . ILE A 1 228 ? -6.303 0.181 25.964 1.00 97.81 228 ILE A CA 1
ATOM 1888 C C . ILE A 1 228 ? -6.277 0.954 24.636 1.00 97.81 228 ILE A C 1
ATOM 1890 O O . ILE A 1 228 ? -5.283 1.607 24.308 1.00 97.81 228 ILE A O 1
ATOM 1894 N N . ARG A 1 229 ? -7.384 0.945 23.879 1.00 97.44 229 ARG A N 1
ATOM 1895 C CA . ARG A 1 229 ? -7.509 1.700 22.622 1.00 97.44 229 ARG A CA 1
ATOM 1896 C C . ARG A 1 229 ? -7.270 3.196 22.839 1.00 97.44 229 ARG A C 1
ATOM 1898 O O . ARG A 1 229 ? -6.536 3.814 22.069 1.00 97.44 229 ARG A O 1
ATOM 1905 N N . ALA A 1 230 ? -7.865 3.772 23.883 1.00 97.69 230 ALA A N 1
ATOM 1906 C CA . ALA A 1 230 ? -7.700 5.183 24.214 1.00 97.69 230 ALA A CA 1
ATOM 1907 C C . ALA A 1 230 ? -6.246 5.537 24.577 1.00 97.69 230 ALA A C 1
ATOM 1909 O O . ALA A 1 230 ? -5.764 6.606 24.198 1.00 97.69 230 ALA A O 1
ATOM 1910 N N . GLU A 1 231 ? -5.542 4.653 25.286 1.00 97.69 231 GLU A N 1
ATOM 1911 C CA . GLU A 1 231 ? -4.130 4.828 25.643 1.00 97.69 231 GLU A CA 1
ATOM 1912 C C . GLU A 1 231 ? -3.189 4.733 24.438 1.00 97.69 231 GLU A C 1
ATOM 1914 O O . GLU A 1 231 ? -2.231 5.503 24.349 1.00 97.69 231 GLU A O 1
ATOM 1919 N N . LEU A 1 232 ? -3.447 3.820 23.496 1.00 97.31 232 LEU A N 1
ATOM 1920 C CA . LEU A 1 232 ? -2.681 3.729 22.247 1.00 97.31 232 LEU A CA 1
ATOM 1921 C C . LEU A 1 232 ? -2.776 5.030 21.443 1.00 97.31 232 LEU A C 1
ATOM 1923 O O . LEU A 1 232 ? -1.744 5.576 21.037 1.00 97.31 232 LEU A O 1
ATOM 1927 N N . TYR A 1 233 ? -3.996 5.555 21.294 1.00 96.88 233 TYR A N 1
ATOM 1928 C CA . TYR A 1 233 ? -4.255 6.798 20.571 1.00 96.88 233 TYR A CA 1
ATOM 1929 C C . TYR A 1 233 ? -3.574 7.993 21.241 1.00 96.88 233 TYR A C 1
ATOM 1931 O O . TYR A 1 233 ? -2.755 8.678 20.630 1.00 96.88 233 TYR A O 1
ATOM 1939 N N . LYS A 1 234 ? -3.858 8.227 22.531 1.00 96.69 234 LYS A N 1
ATOM 1940 C CA . LYS A 1 234 ? -3.290 9.358 23.287 1.00 96.69 234 LYS A CA 1
ATOM 1941 C C . LYS A 1 234 ? -1.772 9.281 23.406 1.00 96.69 234 LYS A C 1
ATOM 1943 O O . LYS A 1 234 ? -1.109 10.311 23.450 1.00 96.69 234 LYS A O 1
ATOM 1948 N N . GLY A 1 235 ? -1.226 8.068 23.455 1.00 97.19 235 GLY A N 1
ATOM 1949 C CA . GLY A 1 235 ? 0.210 7.831 23.479 1.00 97.19 235 GLY A CA 1
ATOM 1950 C C . GLY A 1 235 ? 0.902 8.087 22.141 1.00 97.19 235 GLY A C 1
ATOM 1951 O O . GLY A 1 235 ? 2.128 8.024 22.104 1.00 97.19 235 GLY A O 1
ATOM 1952 N N . ASN A 1 236 ? 0.163 8.364 21.060 1.00 97.00 236 ASN A N 1
ATOM 1953 C CA . ASN A 1 236 ? 0.691 8.499 19.703 1.00 97.00 236 ASN A CA 1
ATOM 1954 C C . ASN A 1 236 ? 1.475 7.250 19.248 1.00 97.00 236 ASN A C 1
ATOM 1956 O O . ASN A 1 236 ? 2.552 7.351 18.660 1.00 97.00 236 ASN A O 1
ATOM 1960 N N . ARG A 1 237 ? 0.965 6.055 19.577 1.00 97.50 237 ARG A N 1
ATOM 1961 C CA . ARG A 1 237 ? 1.628 4.758 19.323 1.00 97.50 237 ARG A CA 1
ATOM 1962 C C . ARG A 1 237 ? 0.973 3.948 18.208 1.00 97.50 237 ARG A C 1
ATOM 1964 O O . ARG A 1 237 ? 1.251 2.763 18.059 1.00 97.50 237 ARG A O 1
ATOM 1971 N N . GLU A 1 238 ? 0.084 4.564 17.440 1.00 96.56 238 GLU A N 1
ATOM 1972 C CA . GLU A 1 238 ? -0.695 3.870 16.411 1.00 96.56 238 GLU A CA 1
ATOM 1973 C C . GLU A 1 238 ? -0.004 3.783 15.066 1.00 96.56 238 GLU A C 1
ATOM 1975 O O . GLU A 1 238 ? -0.234 2.824 14.344 1.00 96.56 238 GLU A O 1
ATOM 1980 N N . ILE A 1 239 ? 0.817 4.772 14.729 1.00 96.75 239 ILE A N 1
ATOM 1981 C CA . ILE A 1 239 ? 1.387 4.893 13.393 1.00 96.75 239 ILE A CA 1
ATOM 1982 C C . ILE A 1 239 ? 2.731 4.173 13.350 1.00 96.75 239 ILE A C 1
ATOM 1984 O O . ILE A 1 239 ? 3.533 4.263 14.277 1.00 96.75 239 ILE A O 1
ATOM 1988 N N . ASN A 1 240 ? 2.990 3.453 12.267 1.00 96.50 240 ASN A N 1
ATOM 1989 C CA . ASN A 1 240 ? 4.289 2.866 11.999 1.00 96.50 240 ASN A CA 1
ATOM 1990 C C . ASN A 1 240 ? 5.341 3.974 11.776 1.00 96.50 240 ASN A C 1
ATOM 1992 O O . ASN A 1 240 ? 5.190 4.763 10.840 1.00 96.50 240 ASN A O 1
ATOM 1996 N N . PRO A 1 241 ? 6.443 4.025 12.551 1.00 94.88 241 PRO A N 1
ATOM 1997 C CA . PRO A 1 241 ? 7.498 5.019 12.337 1.00 94.88 241 PRO A CA 1
ATOM 1998 C C . PRO A 1 241 ? 8.198 4.892 10.972 1.00 94.88 241 PRO A C 1
ATOM 2000 O O . PRO A 1 241 ? 8.810 5.856 10.524 1.00 94.88 241 PRO A O 1
ATOM 2003 N N . ALA A 1 242 ? 8.097 3.733 10.312 1.00 94.19 242 ALA A N 1
ATOM 2004 C CA . ALA A 1 242 ? 8.686 3.448 9.003 1.00 94.19 242 ALA A CA 1
ATOM 2005 C C . ALA A 1 242 ? 7.761 3.775 7.810 1.00 94.19 242 ALA A C 1
ATOM 2007 O O . ALA A 1 242 ? 8.111 3.486 6.669 1.00 94.19 242 ALA A O 1
ATOM 2008 N N . VAL A 1 243 ? 6.584 4.382 8.031 1.00 94.25 243 VAL A N 1
ATOM 2009 C CA . VAL A 1 243 ? 5.603 4.651 6.953 1.00 94.25 243 VAL A CA 1
ATOM 2010 C C . VAL A 1 243 ? 6.138 5.575 5.846 1.00 94.25 243 VAL A C 1
ATOM 2012 O O . VAL A 1 243 ? 5.616 5.601 4.735 1.00 94.25 243 VAL A O 1
ATOM 2015 N N . THR A 1 244 ? 7.198 6.341 6.124 1.00 94.56 244 THR A N 1
ATOM 2016 C CA . THR A 1 244 ? 7.839 7.232 5.146 1.00 94.56 244 THR A CA 1
ATOM 2017 C C . THR A 1 244 ? 9.050 6.608 4.451 1.00 94.56 244 THR A C 1
ATOM 2019 O O . THR A 1 244 ? 9.617 7.227 3.545 1.00 94.56 244 THR A O 1
ATOM 2022 N N . ASP A 1 245 ? 9.425 5.374 4.796 1.00 94.62 245 ASP A N 1
ATOM 2023 C CA . ASP A 1 245 ? 10.561 4.671 4.197 1.00 94.62 245 ASP A CA 1
ATOM 2024 C C . ASP A 1 245 ? 10.448 4.516 2.671 1.00 94.62 245 ASP A C 1
ATOM 2026 O O . ASP A 1 245 ? 11.457 4.756 1.999 1.00 94.62 245 ASP A O 1
ATOM 2030 N N . PRO A 1 246 ? 9.275 4.201 2.072 1.00 94.69 246 PRO A N 1
ATOM 2031 C CA . PRO A 1 246 ? 9.136 4.185 0.614 1.00 94.69 246 PRO A CA 1
ATOM 2032 C C . PRO A 1 246 ? 9.539 5.509 -0.041 1.00 94.69 246 PRO A C 1
ATOM 2034 O O . PRO A 1 246 ? 10.283 5.521 -1.024 1.00 94.69 246 PRO A O 1
ATOM 2037 N N . ALA A 1 247 ? 9.111 6.634 0.538 1.00 94.44 247 ALA A N 1
ATOM 2038 C CA . ALA A 1 247 ? 9.457 7.956 0.032 1.00 94.44 247 ALA A CA 1
ATOM 2039 C C . ALA A 1 247 ? 10.962 8.233 0.177 1.00 94.44 247 ALA A C 1
ATOM 2041 O O . ALA A 1 247 ? 11.577 8.769 -0.742 1.00 94.44 247 ALA A O 1
ATOM 2042 N N . ILE A 1 248 ? 11.574 7.832 1.298 1.00 95.50 248 ILE A N 1
ATOM 2043 C CA . ILE A 1 248 ? 13.014 8.011 1.549 1.00 95.50 248 ILE A CA 1
ATOM 2044 C C . ILE A 1 248 ? 13.850 7.189 0.561 1.00 95.50 248 ILE A C 1
ATOM 2046 O O . ILE A 1 248 ? 14.807 7.714 -0.019 1.00 95.50 248 ILE A O 1
ATOM 2050 N N . ARG A 1 249 ? 13.490 5.918 0.330 1.00 95.69 249 ARG A N 1
ATOM 2051 C CA . ARG A 1 249 ? 14.164 5.059 -0.659 1.00 95.69 249 ARG A CA 1
ATOM 2052 C C . ARG A 1 249 ? 14.087 5.672 -2.051 1.00 95.69 249 ARG A C 1
ATOM 2054 O O . ARG A 1 249 ? 15.103 5.751 -2.743 1.00 95.69 249 ARG A O 1
ATOM 2061 N N . TRP A 1 250 ? 12.910 6.163 -2.433 1.00 95.25 250 TRP A N 1
ATOM 2062 C CA . TRP A 1 250 ? 12.720 6.814 -3.723 1.00 95.25 250 TRP A CA 1
ATOM 2063 C C . TRP A 1 250 ? 13.514 8.112 -3.858 1.00 95.25 250 TRP A C 1
ATOM 2065 O O . TRP A 1 250 ? 14.202 8.297 -4.859 1.00 95.25 250 TRP A O 1
ATOM 2075 N N . ALA A 1 251 ? 13.486 8.984 -2.850 1.00 96.19 251 ALA A N 1
ATOM 2076 C CA . ALA A 1 251 ? 14.264 10.218 -2.858 1.00 96.19 251 ALA A CA 1
ATOM 2077 C C . ALA A 1 251 ? 15.767 9.944 -2.973 1.00 96.19 251 ALA A C 1
ATOM 2079 O O . ALA A 1 251 ? 16.451 10.609 -3.747 1.00 96.19 251 ALA A O 1
ATOM 2080 N N . THR A 1 252 ? 16.262 8.917 -2.277 1.00 96.25 252 THR A N 1
ATOM 2081 C CA . THR A 1 252 ? 17.667 8.492 -2.345 1.00 96.25 252 THR A CA 1
ATOM 2082 C C . THR A 1 252 ? 18.049 8.064 -3.762 1.00 96.25 252 THR A C 1
ATOM 2084 O O . THR A 1 252 ? 19.052 8.532 -4.304 1.00 96.25 252 THR A O 1
ATOM 2087 N N . TYR A 1 253 ? 17.234 7.219 -4.399 1.00 95.50 253 TYR A N 1
ATOM 2088 C CA . TYR A 1 253 ? 17.461 6.828 -5.788 1.00 95.50 253 TYR A CA 1
ATOM 2089 C C . TYR A 1 253 ? 17.380 8.029 -6.740 1.00 95.50 253 TYR A C 1
ATOM 2091 O O . TYR A 1 253 ? 18.258 8.223 -7.583 1.00 95.50 253 TYR A O 1
ATOM 2099 N N . TYR A 1 254 ? 16.350 8.860 -6.595 1.00 94.12 254 TYR A N 1
ATOM 2100 C CA . TYR A 1 254 ? 16.128 10.014 -7.456 1.00 94.12 254 TYR A CA 1
ATOM 2101 C C . TYR A 1 254 ? 17.316 10.984 -7.400 1.00 94.12 254 TYR A C 1
ATOM 2103 O O . TYR A 1 254 ? 17.818 11.410 -8.441 1.00 94.12 254 TYR A O 1
ATOM 2111 N N . ASP A 1 255 ? 17.826 11.273 -6.205 1.00 94.81 255 ASP A N 1
ATOM 2112 C CA . ASP A 1 255 ? 19.016 12.101 -6.014 1.00 94.81 255 ASP A CA 1
ATOM 2113 C C . ASP A 1 255 ? 20.277 11.447 -6.591 1.00 94.81 255 ASP A C 1
ATOM 2115 O O . ASP A 1 255 ? 21.092 12.131 -7.210 1.00 94.81 255 ASP A O 1
ATOM 2119 N N . SER A 1 256 ? 20.421 10.121 -6.483 1.00 93.75 256 SER A N 1
ATOM 2120 C CA . SER A 1 256 ? 21.546 9.409 -7.104 1.00 93.75 256 SER A CA 1
ATOM 2121 C C . SER A 1 256 ? 21.557 9.532 -8.636 1.00 93.75 256 SER A C 1
ATOM 2123 O O . SER A 1 256 ? 22.624 9.613 -9.243 1.00 93.75 256 SER A O 1
ATOM 2125 N N . ARG A 1 257 ? 20.376 9.609 -9.270 1.00 90.62 257 ARG A N 1
ATOM 2126 C CA . ARG A 1 257 ? 20.227 9.694 -10.733 1.00 90.62 257 ARG A CA 1
ATOM 2127 C C . ARG A 1 257 ? 20.272 11.124 -11.268 1.00 90.62 257 ARG A C 1
ATOM 2129 O O . ARG A 1 257 ? 20.732 11.343 -12.389 1.00 90.62 257 ARG A O 1
ATOM 2136 N N . TYR A 1 258 ? 19.743 12.090 -10.519 1.00 89.56 258 TYR A N 1
ATOM 2137 C CA . TYR A 1 258 ? 19.533 13.462 -11.001 1.00 89.56 258 TYR A CA 1
ATOM 2138 C C . TYR A 1 258 ? 20.347 14.529 -10.260 1.00 89.56 258 TYR A C 1
ATOM 2140 O O . TYR A 1 258 ? 20.237 15.709 -10.600 1.00 89.56 258 TYR A O 1
ATOM 2148 N N . GLY A 1 259 ? 21.171 14.125 -9.293 1.00 92.44 259 GLY A N 1
ATOM 2149 C CA . GLY A 1 259 ? 22.002 15.002 -8.478 1.00 92.44 259 GLY A CA 1
ATOM 2150 C C . GLY A 1 259 ? 21.458 15.162 -7.059 1.00 92.44 259 GLY A C 1
ATOM 2151 O O . GLY A 1 259 ? 20.249 15.220 -6.836 1.00 92.44 259 GLY A O 1
ATOM 2152 N N . GLN A 1 260 ? 22.373 15.255 -6.095 1.00 95.81 260 GLN A N 1
ATOM 2153 C CA . GLN A 1 260 ? 22.051 15.384 -4.676 1.00 95.81 260 GLN A CA 1
ATOM 2154 C C . GLN A 1 260 ? 21.129 16.587 -4.404 1.00 95.81 260 GLN A C 1
ATOM 2156 O O . GLN A 1 260 ? 21.384 17.692 -4.882 1.00 95.81 260 GLN A O 1
ATOM 2161 N N . GLY A 1 261 ? 20.060 16.381 -3.625 1.00 93.44 261 GLY A N 1
ATOM 2162 C CA . GLY A 1 261 ? 19.083 17.413 -3.264 1.00 93.44 261 GLY A CA 1
ATOM 2163 C C . GLY A 1 261 ? 18.045 17.721 -4.349 1.00 93.44 261 GLY A C 1
ATOM 2164 O O . GLY A 1 261 ? 17.182 18.587 -4.154 1.00 93.44 261 GLY A O 1
ATOM 2165 N N . ARG A 1 262 ? 18.085 17.030 -5.496 1.00 94.25 262 ARG A N 1
ATOM 2166 C CA . ARG A 1 262 ? 17.172 17.300 -6.608 1.00 94.25 262 ARG A CA 1
ATOM 2167 C C . ARG A 1 262 ? 15.735 16.927 -6.267 1.00 94.25 262 ARG A C 1
ATOM 2169 O O . ARG A 1 262 ? 14.833 17.678 -6.64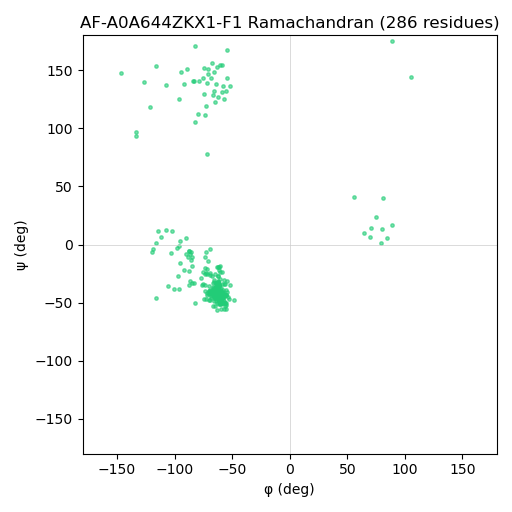5 1.00 94.25 262 ARG A O 1
ATOM 2176 N N . TYR A 1 263 ? 15.514 15.826 -5.555 1.00 95.00 263 TYR A N 1
ATOM 2177 C CA . TYR A 1 263 ? 14.200 15.405 -5.084 1.00 95.00 263 TYR A CA 1
ATOM 2178 C C . TYR A 1 263 ? 13.564 16.505 -4.237 1.00 95.00 263 TYR A C 1
ATOM 2180 O O . TYR A 1 263 ? 12.502 17.015 -4.589 1.00 95.00 263 TYR A O 1
ATOM 2188 N N . ALA A 1 264 ? 14.266 16.948 -3.190 1.00 96.06 264 ALA A N 1
ATOM 2189 C CA . ALA A 1 264 ? 13.766 17.969 -2.278 1.00 96.06 264 ALA A CA 1
ATOM 2190 C C . ALA A 1 264 ? 13.474 19.301 -2.984 1.00 96.06 264 ALA A C 1
ATOM 2192 O O . ALA A 1 264 ? 12.459 19.933 -2.706 1.00 96.06 264 ALA A O 1
ATOM 2193 N N . SER A 1 265 ? 14.308 19.697 -3.954 1.00 95.94 265 SER A N 1
ATOM 2194 C CA . SER A 1 265 ? 14.070 20.909 -4.754 1.00 95.94 265 SER A CA 1
ATOM 2195 C C . SER A 1 265 ? 12.784 20.859 -5.586 1.00 95.94 265 SER A C 1
ATOM 2197 O O . SER A 1 265 ? 12.236 21.903 -5.929 1.00 95.94 265 SER A O 1
ATOM 2199 N N . LYS A 1 266 ? 12.327 19.654 -5.954 1.00 94.88 266 LYS A N 1
ATOM 2200 C CA . LYS A 1 266 ? 11.187 19.447 -6.853 1.00 94.88 266 LYS A CA 1
ATOM 2201 C C . LYS A 1 266 ? 9.903 19.094 -6.105 1.00 94.88 266 LYS A C 1
ATOM 2203 O O . LYS A 1 266 ? 8.837 19.535 -6.517 1.00 94.88 266 LYS A O 1
ATOM 2208 N N . TYR A 1 267 ? 10.008 18.291 -5.051 1.00 94.44 267 TYR A N 1
ATOM 2209 C CA . TYR A 1 267 ? 8.865 17.696 -4.355 1.00 94.44 267 TYR A CA 1
ATOM 2210 C C . TYR A 1 267 ? 8.765 18.103 -2.878 1.00 94.44 267 TYR A C 1
ATOM 2212 O O . TYR A 1 267 ? 7.775 17.777 -2.234 1.00 94.44 267 TYR A O 1
ATOM 2220 N N . GLY A 1 268 ? 9.754 18.827 -2.345 1.00 94.75 268 GLY A N 1
ATOM 2221 C CA . GLY A 1 268 ? 9.819 19.199 -0.933 1.00 94.75 268 GLY A CA 1
ATOM 2222 C C . GLY A 1 268 ? 10.540 18.172 -0.056 1.00 94.75 268 GLY A C 1
ATOM 2223 O O . GLY A 1 268 ? 10.982 17.115 -0.512 1.00 94.75 268 GLY A O 1
ATOM 2224 N N . GLN A 1 269 ? 10.708 18.522 1.220 1.00 94.19 269 GLN A N 1
ATOM 2225 C CA . GLN A 1 269 ? 11.329 17.648 2.215 1.00 94.19 269 GLN A CA 1
ATOM 2226 C C . GLN A 1 269 ? 10.358 16.542 2.631 1.00 94.19 269 GLN A C 1
ATOM 2228 O O . GLN A 1 269 ? 9.160 16.779 2.765 1.00 94.19 269 GLN A O 1
ATOM 2233 N N . ILE A 1 270 ? 10.885 15.342 2.867 1.00 94.62 270 ILE A N 1
ATOM 2234 C CA . ILE A 1 270 ? 10.089 14.249 3.427 1.00 94.62 270 ILE A CA 1
ATOM 2235 C C . ILE A 1 270 ? 9.990 14.477 4.931 1.00 94.62 270 ILE A C 1
ATOM 2237 O O . ILE A 1 270 ? 10.984 14.380 5.654 1.00 94.62 270 ILE A O 1
ATOM 2241 N N . GLU A 1 271 ? 8.789 14.779 5.400 1.00 92.25 271 GLU A N 1
ATOM 2242 C CA . GLU A 1 271 ? 8.523 14.916 6.825 1.00 92.25 271 GL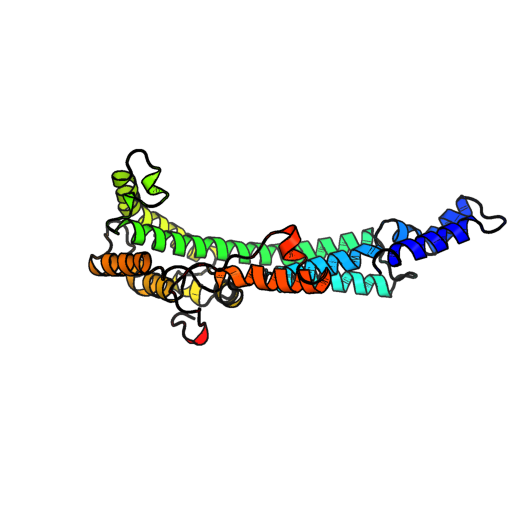U A CA 1
ATOM 2243 C C . GLU A 1 271 ? 8.493 13.536 7.476 1.00 92.25 271 GLU A C 1
ATOM 2245 O O . GLU A 1 271 ? 7.814 12.620 7.011 1.00 92.25 271 GLU A O 1
ATOM 2250 N N . LYS A 1 272 ? 9.247 13.367 8.564 1.00 88.44 272 LYS A N 1
ATOM 2251 C CA . LYS A 1 272 ? 9.140 12.155 9.373 1.00 88.44 272 LYS A CA 1
ATOM 2252 C C . LYS A 1 272 ? 7.826 12.181 10.132 1.00 88.44 272 LYS A C 1
ATOM 2254 O O . LYS A 1 272 ? 7.455 13.207 10.700 1.00 88.44 272 LYS A O 1
ATOM 2259 N N . VAL A 1 273 ? 7.169 11.030 10.194 1.00 92.69 273 VAL A N 1
ATOM 2260 C CA . VAL A 1 273 ? 5.978 10.899 11.020 1.00 92.69 273 VAL A CA 1
ATOM 2261 C C . VAL A 1 273 ? 6.354 11.051 12.494 1.00 92.69 273 VAL A C 1
ATOM 2263 O O . VAL A 1 273 ? 7.318 10.454 12.976 1.00 92.69 273 VAL A O 1
ATOM 2266 N N . ASN A 1 274 ? 5.604 11.879 13.214 1.00 94.38 274 ASN A N 1
ATOM 2267 C CA . ASN A 1 274 ? 5.752 12.003 14.655 1.00 94.38 274 ASN A CA 1
ATOM 2268 C C . ASN A 1 274 ? 4.969 10.866 15.317 1.00 94.38 274 ASN A C 1
ATOM 2270 O O . ASN A 1 274 ? 3.741 10.913 15.342 1.00 94.38 274 ASN A O 1
ATOM 2274 N N . THR A 1 275 ? 5.657 9.850 15.837 1.00 96.19 275 THR A N 1
ATOM 2275 C CA . THR A 1 275 ? 5.049 8.728 16.565 1.00 96.19 275 THR A CA 1
ATOM 2276 C C . THR A 1 275 ? 5.967 8.218 17.675 1.00 96.19 275 THR A C 1
ATOM 2278 O O . THR A 1 275 ? 7.188 8.243 17.545 1.00 96.19 275 THR A O 1
ATOM 2281 N N . ASN A 1 276 ? 5.364 7.734 18.762 1.00 97.50 276 ASN A N 1
ATOM 2282 C CA . ASN A 1 276 ? 6.041 7.067 19.876 1.00 97.50 276 ASN A CA 1
ATOM 2283 C C . ASN A 1 276 ? 6.034 5.534 19.737 1.00 97.50 276 ASN A C 1
ATOM 2285 O O . ASN A 1 276 ? 6.454 4.826 20.655 1.00 97.50 276 ASN A O 1
ATOM 2289 N N . ALA A 1 277 ? 5.500 5.002 18.635 1.00 97.19 277 ALA A N 1
ATOM 2290 C CA . ALA A 1 277 ? 5.515 3.573 18.370 1.00 97.19 277 ALA A CA 1
ATOM 2291 C C . ALA A 1 277 ? 6.946 3.060 18.161 1.00 97.19 277 ALA A C 1
ATOM 2293 O O . ALA A 1 277 ? 7.815 3.749 17.621 1.00 97.19 277 ALA A O 1
ATOM 2294 N N . LYS A 1 278 ? 7.186 1.808 18.556 1.00 95.75 278 LYS A N 1
ATOM 2295 C CA . LYS A 1 278 ? 8.442 1.127 18.229 1.00 95.75 278 LYS A CA 1
ATOM 2296 C C . LYS A 1 278 ? 8.483 0.785 16.733 1.00 95.75 278 LYS A C 1
ATOM 2298 O O . LYS A 1 278 ? 7.426 0.533 16.149 1.00 95.75 278 LYS A O 1
ATOM 2303 N N . PRO A 1 279 ? 9.682 0.724 16.125 1.00 94.12 279 PRO A N 1
ATOM 2304 C CA . PRO A 1 279 ? 9.840 0.202 14.775 1.00 94.12 279 PRO A CA 1
ATOM 2305 C C . PRO A 1 279 ? 9.255 -1.200 14.640 1.00 94.12 279 PRO A C 1
ATOM 2307 O O . PRO A 1 279 ? 9.370 -2.019 15.556 1.00 94.12 279 PRO A O 1
ATOM 2310 N N . TRP A 1 280 ? 8.654 -1.465 13.484 1.00 94.62 280 TRP A N 1
ATOM 2311 C CA . TRP A 1 280 ? 8.195 -2.800 13.128 1.00 94.62 280 TRP A CA 1
ATOM 2312 C C . TRP A 1 280 ? 9.343 -3.803 13.156 1.00 94.62 280 TRP A C 1
ATOM 2314 O O . TRP A 1 280 ? 10.428 -3.540 12.637 1.00 94.62 280 TRP A O 1
ATOM 2324 N N . ASN A 1 281 ? 9.084 -4.976 13.727 1.00 94.75 281 ASN A N 1
ATOM 2325 C CA . ASN A 1 281 ? 10.029 -6.076 13.733 1.00 94.75 281 ASN A CA 1
ATOM 2326 C C . ASN A 1 281 ? 9.318 -7.372 13.339 1.00 94.75 281 ASN A C 1
ATOM 2328 O O . ASN A 1 281 ? 8.746 -8.069 14.183 1.00 94.75 281 ASN A O 1
ATOM 2332 N N . TRP A 1 282 ? 9.432 -7.708 12.051 1.00 93.62 282 TRP A N 1
ATOM 2333 C CA . TRP A 1 282 ? 8.900 -8.941 11.469 1.00 93.62 282 TRP A CA 1
ATOM 2334 C C . TRP A 1 282 ? 9.344 -10.190 12.229 1.00 93.62 282 TRP A C 1
ATOM 2336 O O . TRP A 1 282 ? 8.564 -11.123 12.400 1.00 93.62 282 TRP A O 1
ATOM 2346 N N . GLU A 1 283 ? 10.568 -10.209 12.760 1.00 93.94 283 GLU A N 1
ATOM 2347 C CA . GLU A 1 283 ? 11.052 -11.380 13.484 1.00 93.94 283 GLU A CA 1
ATOM 2348 C C . GLU A 1 283 ? 10.304 -11.627 14.790 1.00 93.94 283 GLU A C 1
ATOM 2350 O O . GLU A 1 283 ? 10.058 -12.778 15.144 1.00 93.94 283 GLU A O 1
ATOM 2355 N N . SER A 1 284 ? 9.873 -10.554 15.449 1.00 94.50 284 SER A N 1
ATOM 2356 C CA . SER A 1 284 ? 9.099 -10.612 16.690 1.00 94.50 284 SER A CA 1
ATOM 2357 C C . SER A 1 284 ? 7.585 -10.731 16.493 1.00 94.50 284 SER A C 1
ATOM 2359 O O . SER A 1 284 ? 6.863 -10.911 17.473 1.00 94.50 284 SER A O 1
ATOM 2361 N N . PHE A 1 285 ? 7.090 -10.602 15.258 1.00 96.19 285 PHE A N 1
ATOM 2362 C CA . PHE A 1 285 ? 5.657 -10.575 14.992 1.00 96.19 285 PHE A CA 1
ATOM 2363 C C . PHE A 1 285 ? 5.041 -11.967 15.170 1.00 96.19 285 PHE A C 1
ATOM 2365 O O . PHE A 1 285 ? 5.397 -12.924 14.485 1.00 96.19 285 PHE A O 1
ATOM 2372 N N . ARG A 1 286 ? 4.098 -12.076 16.111 1.00 93.31 286 ARG A N 1
ATOM 2373 C CA . ARG A 1 286 ? 3.579 -13.359 16.621 1.00 93.31 286 ARG A CA 1
ATOM 2374 C C . ARG A 1 286 ? 2.647 -14.107 15.661 1.00 93.31 286 ARG A C 1
ATOM 2376 O O . ARG A 1 286 ? 2.323 -15.262 15.922 1.00 93.31 286 ARG A O 1
ATOM 2383 N N . TYR A 1 287 ? 2.213 -13.454 14.585 1.00 93.44 287 TYR A N 1
ATOM 2384 C CA . TYR A 1 287 ? 1.162 -13.947 13.689 1.00 93.44 287 TYR A CA 1
ATOM 2385 C C . TYR A 1 287 ? 1.653 -14.324 12.286 1.00 93.44 287 TYR A C 1
ATOM 2387 O O . TYR A 1 287 ? 0.818 -14.647 11.441 1.00 93.44 287 TYR A O 1
ATOM 2395 N N . LYS A 1 288 ? 2.972 -14.293 12.052 1.00 86.06 288 LYS A N 1
ATOM 2396 C CA . LYS A 1 288 ? 3.585 -14.756 10.799 1.00 86.06 288 LYS A CA 1
ATOM 2397 C C . LYS A 1 288 ? 3.524 -16.276 10.617 1.00 86.06 288 LYS A C 1
ATOM 2399 O O . LYS A 1 288 ? 3.298 -17.007 11.611 1.00 86.06 288 LYS A O 1
#

Solvent-accessible surface area (backbone atoms only — not comparable to full-atom values): 15605 Å² total; per-residue (Å²): 121,83,59,55,74,56,47,50,62,51,50,55,48,51,55,57,67,67,41,88,88,58,43,70,72,58,50,54,47,51,28,57,77,54,45,56,55,44,54,71,73,49,50,67,52,45,60,60,50,35,47,49,50,23,52,48,32,55,42,44,50,51,59,72,52,56,31,51,45,33,45,51,42,38,53,49,49,56,52,44,10,72,78,27,91,72,58,48,47,59,68,66,61,51,50,56,50,42,50,51,48,47,65,68,38,48,64,61,42,50,52,52,52,49,53,49,56,53,54,52,52,49,54,47,45,52,52,52,36,52,46,39,63,23,97,64,30,41,74,33,85,70,28,48,76,42,99,50,17,66,59,51,30,50,49,40,54,66,44,39,30,51,54,44,54,54,50,48,50,50,40,31,72,78,71,71,36,49,79,73,48,46,51,58,31,68,68,45,52,46,30,56,77,41,20,67,41,54,60,8,54,67,44,50,52,45,42,61,73,58,45,52,81,42,57,37,68,93,43,74,76,50,70,68,59,28,50,52,50,43,49,36,57,77,57,37,27,41,40,23,56,44,45,52,45,26,58,52,43,35,40,53,51,46,14,74,75,70,39,82,65,43,41,41,76,74,76,45,80,86,75,77,71,89,48,69,27,64,72,77,50,76,88,74,47,89,56,93

Radius of gyration: 27.17 Å; Cα contacts (8 Å, |Δi|>4): 308; chains: 1; bounding box: 53×40×84 Å

Nearest PDB structures (foldseek):
  3lg7-assembly1_B  TM=2.842E-01  e=7.404E+00  synthetic construct
  7sqc-assembly1_1J  TM=1.524E-01  e=8.095E+00  Chlamydomonas reinhardtii

pLDDT: mean 92.08, std 10.23, range [44.84, 98.56]

Sequence (288 aa):
MKTEWLVKPIEELIALGEEPGMTLPRFLRIQIEKGMDKAMEGSAVVRDSLDFSYQNHLHLGYNPHQIEREKRKLEYFDTLAKDAVFGVPNTDELKYGTNRIDYEFDPAIQEWEEIINRWESLLYDLSFWSLSYVPFAPQLEPWSLAKNPQAAVIETQKTQPGIFRQKEKLLKKYFGLGFLDIFKHPTFEWNVKQGYLGESQEKLEFLIEKVYPECLPFKDLSAENTSIRAELYKGNREINPAVTDPAIRWATYYDSRYGQGRYASKYGQIEKVNTNAKPWNWESFRYK

Mean predicted aligned error: 6.5 Å

Organism: NCBI:txid1076179